Protein AF-A0A6S6TSQ1-F1 (afdb_monomer)

Nearest PDB structures (foldseek):
  1chd-assembly1_A  TM=8.300E-01  e=1.699E-09  Salmonella enterica subsp. enterica serovar Typhimurium str. LT2
  6ymz-assembly3_C  TM=8.284E-01  e=2.282E-09  Pectobacterium atrosepticum SCRI1043
  6ymz-assembly1_A  TM=8.338E-01  e=4.914E-09  Pectobacterium atrosepticum SCRI1043
  3sft-assembly1_A  TM=8.375E-01  e=1.263E-08  Thermotoga maritima
  6ymz-assembly5_E  TM=8.366E-01  e=3.654E-08  Pectobacterium atrosepticum SCRI1043

pLDDT: mean 86.12, std 11.25, range [53.34, 98.5]

Solvent-accessible surface area (backbone atoms only — not comparable to full-atom values): 15584 Å² total; per-residue (Å²): 119,77,53,85,51,71,49,64,45,76,52,80,74,99,55,59,61,89,47,82,80,59,59,64,73,58,47,58,78,73,45,86,39,56,71,42,75,49,81,52,79,39,78,69,51,61,31,29,36,36,35,66,46,56,56,48,36,52,33,45,58,82,65,25,39,40,56,43,79,49,50,90,85,43,75,81,57,47,48,50,20,51,23,32,38,30,41,34,72,32,96,86,54,92,40,73,47,76,43,52,60,30,76,56,55,63,31,41,68,6,49,52,34,23,38,70,59,64,26,49,30,39,28,32,26,46,91,72,28,93,32,34,41,20,18,48,45,37,51,74,68,68,59,53,76,42,74,35,43,65,70,56,48,49,55,49,49,51,51,32,39,52,52,56,72,68,51,87,62,58,60,66,78,70,56,56,103,76,42,65,52,60,52,50,49,37,49,55,44,25,74,77,66,74,48,75,56,82,80,50,62,59,74,62,51,38,48,53,49,51,51,54,29,35,76,71,72,43,90,48,63,63,60,47,52,56,47,49,70,33,85,90,42,68,51,47,59,51,52,47,53,68,70,69,63,75,80,83,61,87,69,82,51,55,68,63,50,51,49,45,40,65,71,46,50,49,55,53,56,68,69,51,73,133

Organism: NCBI:txid298394

Radius of gyration: 21.11 Å; Cα contacts (8 Å, |Δi|>4): 394; chains: 1; bounding box: 51×64×50 Å

Structure (mmCIF, N/CA/C/O backbone):
data_AF-A0A6S6TSQ1-F1
#
_entry.id   AF-A0A6S6TSQ1-F1
#
loop_
_atom_site.group_PDB
_atom_site.id
_atom_site.type_symbol
_atom_site.label_atom_id
_atom_site.label_alt_id
_atom_site.label_comp_id
_atom_site.label_asym_id
_atom_site.label_entity_id
_atom_site.label_seq_id
_atom_site.pdbx_PDB_ins_code
_atom_site.Cartn_x
_atom_site.Cartn_y
_atom_site.Cartn_z
_atom_site.occupancy
_atom_site.B_iso_or_equiv
_atom_site.auth_seq_id
_atom_site.auth_comp_id
_atom_site.auth_asym_id
_atom_site.auth_atom_id
_atom_site.pdbx_PDB_model_num
ATOM 1 N N . MET A 1 1 ? -9.596 -11.937 7.227 1.00 83.94 1 MET A N 1
ATOM 2 C CA . MET A 1 1 ? -8.118 -12.026 7.328 1.00 83.94 1 MET A CA 1
ATOM 3 C C . MET A 1 1 ? -7.751 -12.958 8.478 1.00 83.94 1 MET A C 1
ATOM 5 O O . MET A 1 1 ? -8.474 -12.936 9.466 1.00 83.94 1 MET A O 1
ATOM 9 N N . PRO A 1 2 ? -6.680 -13.766 8.389 1.00 89.12 2 PRO A N 1
ATOM 10 C CA . PRO A 1 2 ? -6.163 -14.524 9.536 1.00 89.12 2 PRO A CA 1
ATOM 11 C C . PRO A 1 2 ? -5.694 -13.585 10.655 1.00 89.12 2 PRO A C 1
ATOM 13 O O . PRO A 1 2 ? -5.217 -12.503 10.343 1.00 89.12 2 PRO A O 1
ATOM 16 N N . ALA A 1 3 ? -5.758 -13.992 11.927 1.00 91.38 3 ALA A N 1
ATOM 17 C CA . ALA A 1 3 ? -5.295 -13.151 13.040 1.00 91.38 3 ALA A CA 1
ATOM 18 C C . ALA A 1 3 ? -3.760 -13.020 13.113 1.00 91.38 3 ALA A C 1
ATOM 20 O O . ALA A 1 3 ? -3.248 -11.982 13.512 1.00 91.38 3 ALA A O 1
ATOM 21 N N . ASN A 1 4 ? -3.018 -14.051 12.693 1.00 90.69 4 ASN A N 1
ATOM 22 C CA . ASN A 1 4 ? -1.553 -14.074 12.730 1.00 90.69 4 ASN A CA 1
ATOM 23 C C . ASN A 1 4 ? -0.952 -13.834 11.335 1.00 90.69 4 ASN A C 1
ATOM 25 O O . ASN A 1 4 ? -0.555 -14.775 10.651 1.00 90.69 4 ASN A O 1
ATOM 29 N N . THR A 1 5 ? -0.947 -12.579 10.892 1.00 90.25 5 THR A N 1
ATOM 30 C CA . THR A 1 5 ? -0.401 -12.159 9.586 1.00 90.25 5 THR A CA 1
ATOM 31 C C . THR A 1 5 ? 1.020 -11.610 9.672 1.00 90.25 5 THR A C 1
ATOM 33 O O . THR A 1 5 ? 1.680 -11.489 8.648 1.00 90.25 5 THR A O 1
ATOM 36 N N . GLY A 1 6 ? 1.476 -11.231 10.868 1.00 90.94 6 GLY A N 1
ATOM 37 C CA . GLY A 1 6 ? 2.703 -10.462 11.076 1.00 90.94 6 GLY A CA 1
ATOM 38 C C . GLY A 1 6 ? 2.564 -8.968 10.755 1.00 90.94 6 GLY A C 1
ATOM 39 O O . GLY A 1 6 ? 3.472 -8.202 11.064 1.00 90.94 6 GLY A O 1
ATOM 40 N N . ALA A 1 7 ? 1.434 -8.531 10.190 1.00 93.62 7 ALA A N 1
ATOM 41 C CA . ALA A 1 7 ? 1.166 -7.132 9.871 1.00 93.62 7 ALA A CA 1
ATOM 42 C C . ALA A 1 7 ? 0.420 -6.420 11.003 1.00 93.62 7 ALA A C 1
ATOM 44 O O . ALA A 1 7 ? -0.270 -7.046 11.806 1.00 93.62 7 ALA A O 1
ATOM 45 N N . SER A 1 8 ? 0.538 -5.095 11.037 1.00 94.88 8 SER A N 1
ATOM 46 C CA . SER A 1 8 ? -0.263 -4.223 11.900 1.00 94.88 8 SER A CA 1
ATOM 47 C C . SER A 1 8 ? -1.251 -3.455 11.033 1.00 94.88 8 SER A C 1
ATOM 49 O O . SER A 1 8 ? -0.861 -2.925 9.993 1.00 94.88 8 SER A O 1
ATOM 51 N N . PHE A 1 9 ? -2.512 -3.387 11.445 1.00 96.19 9 PHE A N 1
ATOM 52 C CA . PHE A 1 9 ? -3.575 -2.747 10.674 1.00 96.19 9 PHE A CA 1
ATOM 53 C C . PHE A 1 9 ? -3.962 -1.433 11.334 1.00 96.19 9 PHE A C 1
ATOM 55 O O . PHE A 1 9 ? -4.271 -1.410 12.519 1.00 96.19 9 PHE A O 1
ATOM 62 N N . VAL A 1 10 ? -3.976 -0.342 10.577 1.00 95.81 10 VAL A N 1
ATOM 63 C CA . VAL A 1 10 ? -4.441 0.961 11.062 1.00 95.81 10 VAL A CA 1
ATOM 64 C C . VAL A 1 10 ? -5.641 1.374 10.226 1.00 95.81 10 VAL A C 1
ATOM 66 O O . VAL A 1 10 ? -5.540 1.499 9.009 1.00 95.81 10 VAL A O 1
ATOM 69 N N . VAL A 1 11 ? -6.786 1.553 10.879 1.00 93.94 11 VAL A N 1
ATOM 70 C CA . VAL A 1 11 ? -8.060 1.897 10.247 1.00 93.94 11 VAL A CA 1
ATOM 71 C C . VAL A 1 11 ? -8.377 3.357 10.550 1.00 93.94 11 VAL A C 1
ATOM 73 O O . VAL A 1 11 ? -8.624 3.741 11.696 1.00 93.94 11 VAL A O 1
ATOM 76 N N . ILE A 1 12 ? -8.375 4.175 9.499 1.00 91.06 12 ILE A N 1
ATOM 77 C CA . ILE A 1 12 ? -8.702 5.600 9.561 1.00 91.06 12 ILE A CA 1
ATOM 78 C C . ILE A 1 12 ? -9.995 5.820 8.788 1.00 91.06 12 ILE A C 1
ATOM 80 O O . ILE A 1 12 ? -10.071 5.542 7.596 1.00 91.06 12 ILE A O 1
ATOM 84 N N . GLN A 1 13 ? -11.011 6.334 9.476 1.00 84.50 13 GLN A N 1
ATOM 85 C CA . GLN A 1 13 ? -12.306 6.662 8.892 1.00 84.50 13 GLN A CA 1
ATOM 86 C C . GLN A 1 13 ? -12.614 8.145 9.105 1.00 84.50 13 GLN A C 1
ATOM 88 O O . GLN A 1 13 ? -12.302 8.715 10.154 1.00 84.50 13 GLN A O 1
ATOM 93 N N . HIS A 1 14 ? -13.284 8.765 8.134 1.00 77.38 14 HIS A N 1
ATOM 94 C CA . HIS A 1 14 ? -13.910 10.067 8.333 1.00 77.38 14 HIS A CA 1
ATOM 95 C C . HIS A 1 14 ? -15.129 9.923 9.244 1.00 77.38 14 HIS A C 1
ATOM 97 O O . HIS A 1 14 ? -16.233 9.630 8.793 1.00 77.38 14 HIS A O 1
ATOM 103 N N . LEU A 1 15 ? -14.922 10.135 10.540 1.00 68.38 15 LEU A N 1
ATOM 104 C CA . LEU A 1 15 ? -16.001 10.258 11.510 1.00 68.38 15 LEU A CA 1
ATOM 105 C C . LEU A 1 15 ? -16.190 11.722 11.889 1.00 68.38 15 LEU A C 1
ATOM 107 O O . LEU A 1 15 ? -15.219 12.459 12.088 1.00 68.38 15 LEU A O 1
ATOM 111 N N . SER A 1 16 ? -17.451 12.139 12.009 1.00 65.88 16 SER A N 1
ATOM 112 C CA . SER A 1 16 ? -17.759 13.418 12.643 1.00 65.88 16 SER A CA 1
ATOM 113 C C . SER A 1 16 ? -17.225 13.397 14.087 1.00 65.88 16 SER A C 1
ATOM 115 O O . SER A 1 16 ? -17.412 12.389 14.773 1.00 65.88 16 SER A O 1
ATOM 117 N N . PRO A 1 17 ? -16.586 14.481 14.571 1.00 64.38 17 PRO A N 1
ATOM 118 C CA . PRO A 1 17 ? -16.079 14.563 15.943 1.00 64.38 17 PRO A CA 1
ATOM 119 C C . PRO A 1 17 ? -17.147 14.327 17.019 1.00 64.38 17 PRO A C 1
ATOM 121 O O . PRO A 1 17 ? -16.814 13.924 18.129 1.00 64.38 17 PRO A O 1
ATOM 124 N N . ASP A 1 18 ? -18.420 14.562 16.686 1.00 64.56 18 ASP A N 1
ATOM 125 C CA . ASP A 1 18 ? -19.552 14.421 17.607 1.00 64.56 18 ASP A CA 1
ATOM 126 C C . ASP A 1 18 ? -20.037 12.966 17.745 1.00 64.56 18 ASP A C 1
ATOM 128 O O . ASP A 1 18 ? -20.873 12.663 18.598 1.00 64.56 18 ASP A O 1
ATOM 132 N N . PHE A 1 19 ? -19.519 12.047 16.923 1.00 66.69 19 PHE A N 1
ATOM 133 C CA . PHE A 1 19 ? -19.867 10.632 16.968 1.00 66.69 19 PHE A CA 1
ATOM 134 C C . PHE A 1 19 ? -18.764 9.826 17.640 1.00 66.69 19 PHE A C 1
ATOM 136 O O . PHE A 1 19 ? -17.610 9.850 17.220 1.00 66.69 19 PHE A O 1
ATOM 143 N N . ARG A 1 20 ? -19.135 9.032 18.649 1.00 66.75 20 ARG A N 1
ATOM 144 C CA . ARG A 1 20 ? -18.265 7.954 19.125 1.00 66.75 20 ARG A CA 1
ATOM 145 C C . ARG A 1 20 ? -18.196 6.875 18.053 1.00 66.75 20 ARG A C 1
ATOM 147 O O . ARG A 1 20 ? -19.230 6.440 17.547 1.00 66.75 20 ARG A O 1
ATOM 154 N N . THR A 1 21 ? -16.983 6.447 17.723 1.00 71.12 21 THR A N 1
ATOM 155 C CA . THR A 1 21 ? -16.795 5.275 16.870 1.00 71.12 21 THR A CA 1
ATOM 156 C C . THR A 1 21 ? -17.343 4.035 17.580 1.00 71.12 21 THR A C 1
ATOM 158 O O . THR A 1 21 ? -17.141 3.878 18.780 1.00 71.12 21 THR A O 1
ATOM 161 N N . MET A 1 22 ? -18.068 3.190 16.846 1.00 82.75 22 MET A N 1
ATOM 162 C CA . MET A 1 22 ? -18.424 1.825 17.268 1.00 82.75 22 MET A CA 1
ATOM 163 C C . MET A 1 22 ? -17.636 0.781 16.465 1.00 82.75 22 MET A C 1
ATOM 165 O O . MET A 1 22 ? -18.014 -0.387 16.399 1.00 82.75 22 MET A O 1
ATOM 169 N N . MET A 1 23 ? -16.590 1.223 15.761 1.00 83.12 23 MET A N 1
ATOM 170 C CA . MET A 1 23 ? -15.838 0.388 14.831 1.00 83.12 23 MET A CA 1
ATOM 171 C C . MET A 1 23 ? -15.115 -0.750 15.552 1.00 83.12 23 MET A C 1
ATOM 173 O O . MET A 1 23 ? -15.052 -1.853 15.026 1.00 83.12 23 MET A O 1
ATOM 177 N N . ASP A 1 24 ? -14.639 -0.505 16.769 1.00 83.88 24 ASP A N 1
ATOM 178 C CA . ASP A 1 24 ? -14.105 -1.525 17.667 1.00 83.88 24 ASP A CA 1
ATOM 179 C C . ASP A 1 24 ? -15.111 -2.667 17.868 1.00 83.88 24 ASP A C 1
ATOM 181 O O . ASP A 1 24 ? -14.843 -3.803 17.485 1.00 83.88 24 ASP A O 1
ATOM 185 N N . GLN A 1 25 ? -16.327 -2.349 18.314 1.00 87.69 25 GLN A N 1
ATOM 186 C CA . GLN A 1 25 ? -17.376 -3.342 18.576 1.00 87.69 25 GLN A CA 1
ATOM 187 C C . GLN A 1 25 ? -17.878 -4.052 17.312 1.00 87.69 25 GLN A C 1
ATOM 189 O O . GLN A 1 25 ? -18.394 -5.171 17.374 1.00 87.69 25 GLN A O 1
ATOM 194 N N . LEU A 1 26 ? -17.810 -3.385 16.158 1.00 89.88 26 LEU A N 1
ATOM 195 C CA . LEU A 1 26 ? -18.178 -3.987 14.879 1.00 89.88 26 LEU A CA 1
ATOM 196 C C . LEU A 1 26 ? -17.105 -4.964 14.405 1.00 89.88 26 LEU A C 1
ATOM 198 O O . LEU A 1 26 ? -17.453 -6.068 13.990 1.00 89.88 26 LEU A O 1
ATOM 202 N N . LEU A 1 27 ? -15.830 -4.584 14.490 1.00 90.81 27 LEU A N 1
ATOM 203 C CA . LEU A 1 27 ? -14.711 -5.410 14.047 1.00 90.81 27 LEU A CA 1
ATOM 204 C C . LEU A 1 27 ? -14.481 -6.617 14.961 1.00 90.81 27 LEU A C 1
ATOM 206 O O . LEU A 1 27 ? -14.205 -7.695 14.438 1.00 90.81 27 LEU A O 1
ATOM 210 N N . GLU A 1 28 ? -14.686 -6.486 16.276 1.00 93.19 28 GLU A N 1
ATOM 211 C CA . GLU A 1 28 ? -14.582 -7.591 17.251 1.00 93.19 28 GLU A CA 1
ATOM 212 C C . GLU A 1 28 ? -15.444 -8.811 16.886 1.00 93.19 28 GLU A C 1
ATOM 214 O O . GLU A 1 28 ? -15.138 -9.936 17.266 1.00 93.19 28 GLU A O 1
ATOM 219 N N . LYS A 1 29 ? -16.514 -8.627 16.102 1.00 94.31 29 LYS A N 1
ATOM 220 C CA . LYS A 1 29 ? -17.376 -9.731 15.645 1.00 94.31 29 LYS A CA 1
ATOM 221 C C . LYS A 1 29 ? -16.746 -10.588 14.545 1.00 94.31 29 LYS A C 1
ATOM 223 O O . LYS A 1 29 ? -17.257 -11.669 14.263 1.00 94.31 29 LYS A O 1
ATOM 228 N N . PHE A 1 30 ? -15.695 -10.094 13.894 1.00 92.50 30 PHE A N 1
ATOM 229 C CA . PHE A 1 30 ? -15.121 -10.680 12.681 1.00 92.50 30 PHE A CA 1
ATOM 230 C C . PHE A 1 30 ? -13.631 -11.021 12.804 1.00 92.50 30 PHE A C 1
ATOM 232 O O . PHE A 1 30 ? -13.048 -11.529 11.844 1.00 92.50 30 PHE A O 1
ATOM 239 N N . THR A 1 31 ? -12.992 -10.736 13.942 1.00 94.25 31 THR A N 1
ATOM 240 C CA . THR A 1 31 ? -11.560 -10.983 14.137 1.00 94.25 31 THR A CA 1
ATOM 241 C C . THR A 1 31 ? -11.203 -11.209 15.601 1.00 94.25 31 THR A C 1
ATOM 243 O O . THR A 1 31 ? -11.757 -10.566 16.485 1.00 94.25 31 THR A O 1
ATOM 246 N N . ASP A 1 32 ? -10.213 -12.072 15.828 1.00 93.94 32 ASP A N 1
ATOM 247 C CA . ASP A 1 32 ? -9.591 -12.289 17.140 1.00 93.94 32 ASP A CA 1
ATOM 248 C C . ASP A 1 32 ? -8.377 -11.367 17.376 1.00 93.94 32 ASP A C 1
ATOM 250 O O . ASP A 1 32 ? -7.722 -11.445 18.418 1.00 93.94 32 ASP A O 1
ATOM 254 N N . MET A 1 33 ? -8.013 -10.522 16.400 1.00 96.12 33 MET A N 1
ATOM 255 C CA . MET A 1 33 ? -6.932 -9.546 16.579 1.00 96.12 33 MET A CA 1
ATOM 256 C C . MET A 1 33 ? -7.312 -8.528 17.661 1.00 96.12 33 MET A C 1
ATOM 258 O O . MET A 1 33 ? -8.421 -7.994 17.607 1.00 96.12 33 MET A O 1
ATOM 262 N N . PRO A 1 34 ? -6.400 -8.171 18.584 1.00 95.81 34 PRO A N 1
ATOM 263 C CA . PRO A 1 34 ? -6.655 -7.092 19.525 1.00 95.81 34 PRO A CA 1
ATOM 264 C C . PRO A 1 34 ? -6.901 -5.773 18.789 1.00 95.81 34 PRO A C 1
ATOM 266 O O . PRO A 1 34 ? -6.102 -5.368 17.938 1.00 95.81 34 PRO A O 1
ATOM 269 N N . ILE A 1 35 ? -7.998 -5.103 19.141 1.00 95.44 35 ILE A N 1
ATOM 270 C CA . ILE A 1 35 ? -8.376 -3.799 18.599 1.00 95.44 35 ILE A CA 1
ATOM 271 C C . ILE A 1 35 ? -8.090 -2.725 19.650 1.00 95.44 35 ILE A C 1
ATOM 273 O O . ILE A 1 35 ? -8.526 -2.825 20.794 1.00 95.44 35 ILE A O 1
ATOM 277 N N . LEU A 1 36 ? -7.333 -1.699 19.266 1.00 93.94 36 LEU A N 1
ATOM 278 C CA . LEU A 1 36 ? -6.892 -0.621 20.145 1.00 93.94 36 LEU A CA 1
ATOM 279 C C . LEU A 1 36 ? -7.323 0.728 19.572 1.00 93.94 36 LEU A C 1
ATOM 281 O O . LEU A 1 36 ? -6.969 1.087 18.449 1.00 93.94 36 LEU A O 1
ATOM 285 N N . ILE A 1 37 ? -8.060 1.498 20.367 1.00 91.19 37 ILE A N 1
ATOM 286 C CA . ILE A 1 37 ? -8.358 2.895 20.057 1.00 91.19 37 ILE A CA 1
ATOM 287 C C . ILE A 1 37 ? -7.133 3.731 20.436 1.00 91.19 37 ILE A C 1
ATOM 289 O O . ILE A 1 37 ? -6.667 3.683 21.574 1.00 91.19 37 ILE A O 1
ATOM 293 N N . VAL A 1 38 ? -6.587 4.478 19.479 1.00 91.06 38 VAL A N 1
ATOM 294 C CA . VAL A 1 38 ? -5.367 5.262 19.693 1.00 91.06 38 VAL A CA 1
ATOM 295 C C . VAL A 1 38 ? -5.733 6.649 20.210 1.00 91.06 38 VAL A C 1
ATOM 297 O O . VAL A 1 38 ? -6.226 7.496 19.464 1.00 91.06 38 VAL A O 1
ATOM 300 N N . GLU A 1 39 ? -5.473 6.887 21.493 1.00 85.56 39 GLU A N 1
ATOM 301 C CA . GLU A 1 39 ? -5.716 8.182 22.145 1.00 85.56 39 GLU A CA 1
ATOM 302 C C . GLU A 1 39 ? -4.437 8.965 22.453 1.00 85.56 39 GLU A C 1
ATOM 304 O O . GLU A 1 39 ? -4.492 10.194 22.565 1.00 85.56 39 GLU A O 1
ATOM 309 N N . GLU A 1 40 ? -3.315 8.256 22.568 1.00 86.44 40 GLU A N 1
ATOM 310 C CA . GLU A 1 40 ? -1.989 8.767 22.903 1.00 86.44 40 GLU A CA 1
ATOM 311 C C . GLU A 1 40 ? -0.894 7.971 22.171 1.00 86.44 40 GLU A C 1
ATOM 313 O O . GLU A 1 40 ? -1.188 7.101 21.348 1.00 86.44 40 GLU A O 1
ATOM 318 N N . ARG A 1 41 ? 0.382 8.285 22.445 1.00 92.94 41 ARG A N 1
ATOM 319 C CA . ARG A 1 41 ? 1.521 7.604 21.817 1.00 92.94 41 ARG A CA 1
ATOM 320 C C . ARG A 1 41 ? 1.513 6.115 22.168 1.00 92.94 41 ARG A C 1
ATOM 322 O O . ARG A 1 41 ? 1.641 5.757 23.334 1.00 92.94 41 ARG A O 1
ATOM 329 N N . LEU A 1 42 ? 1.454 5.261 21.151 1.00 94.94 42 LEU A N 1
ATOM 330 C CA . LEU A 1 42 ? 1.315 3.816 21.312 1.00 94.94 42 LEU A CA 1
ATOM 331 C C . LEU A 1 42 ? 2.295 3.066 20.410 1.00 94.94 42 LEU A C 1
ATOM 333 O O . LEU A 1 42 ? 2.429 3.387 19.234 1.00 94.94 42 LEU A O 1
ATOM 337 N N . GLU A 1 43 ? 2.977 2.061 20.953 1.00 95.50 43 GLU A N 1
ATOM 338 C CA . GLU A 1 43 ? 3.852 1.186 20.167 1.00 95.50 43 GLU A CA 1
ATOM 339 C C . GLU A 1 43 ? 3.031 0.280 19.235 1.00 95.50 43 GLU A C 1
ATOM 341 O O . GLU A 1 43 ? 2.051 -0.351 19.649 1.00 95.50 43 GLU A O 1
ATOM 346 N N . VAL A 1 44 ? 3.454 0.205 17.973 1.00 95.31 44 VAL A N 1
ATOM 347 C CA . VAL A 1 44 ? 2.869 -0.664 16.954 1.00 95.31 44 VAL A CA 1
ATOM 348 C C . VAL A 1 44 ? 3.344 -2.095 17.169 1.00 95.31 44 VAL A C 1
ATOM 350 O O . VAL A 1 44 ? 4.539 -2.372 17.236 1.00 95.31 44 VAL A O 1
ATOM 353 N N . LYS A 1 45 ? 2.391 -3.021 17.238 1.00 95.94 45 LYS A N 1
ATOM 354 C CA . LYS A 1 45 ? 2.610 -4.447 17.438 1.00 95.94 45 LYS A CA 1
ATOM 355 C C . LYS A 1 45 ? 1.975 -5.224 16.291 1.00 95.94 45 LYS A C 1
ATOM 357 O O . LYS A 1 45 ? 0.840 -4.924 15.915 1.00 95.94 45 LYS A O 1
ATOM 362 N N . PRO A 1 46 ? 2.656 -6.264 15.779 1.00 94.75 46 PRO A N 1
ATOM 363 C CA . PRO A 1 46 ? 2.082 -7.125 14.756 1.00 94.75 46 PRO A CA 1
ATOM 364 C C . PRO A 1 46 ? 0.791 -7.771 15.260 1.00 94.75 46 PRO A C 1
ATOM 366 O O . PRO A 1 46 ? 0.618 -7.987 16.462 1.00 94.75 46 PRO A O 1
ATOM 369 N N . ASN A 1 47 ? -0.093 -8.129 14.333 1.00 95.94 47 ASN A N 1
ATOM 370 C CA . ASN A 1 47 ? -1.369 -8.797 14.590 1.00 95.94 47 ASN A CA 1
ATOM 371 C C . ASN A 1 47 ? -2.362 -7.972 15.422 1.00 95.94 47 ASN A C 1
ATOM 373 O O . ASN A 1 47 ? -3.209 -8.544 16.103 1.00 95.94 47 ASN A O 1
ATOM 377 N N . HIS A 1 48 ? -2.246 -6.644 15.382 1.00 96.69 48 HIS A N 1
ATOM 378 C CA . HIS A 1 48 ? -3.159 -5.714 16.048 1.00 96.69 48 HIS A CA 1
ATOM 379 C C . HIS A 1 48 ? -3.880 -4.833 15.030 1.00 96.69 48 HIS A C 1
ATOM 381 O O . HIS A 1 48 ? -3.355 -4.547 13.948 1.00 96.69 48 HIS A O 1
ATOM 387 N N . ILE A 1 49 ? -5.070 -4.379 15.415 1.00 96.69 49 ILE A N 1
ATOM 388 C CA . ILE A 1 49 ? -5.852 -3.375 14.699 1.00 96.69 49 ILE A CA 1
ATOM 389 C C . ILE A 1 49 ? -5.872 -2.099 15.537 1.00 96.69 49 ILE A C 1
ATOM 391 O O . ILE A 1 49 ? -6.197 -2.122 16.720 1.00 96.69 49 ILE A O 1
ATOM 395 N N . TYR A 1 50 ? -5.562 -0.974 14.913 1.00 95.69 50 TYR A N 1
ATOM 396 C CA . TYR A 1 50 ? -5.545 0.341 15.532 1.00 95.69 50 TYR A CA 1
ATOM 397 C C . TYR A 1 50 ? -6.609 1.221 14.896 1.00 95.69 50 TYR A C 1
ATOM 399 O O . TYR A 1 50 ? -6.673 1.332 13.672 1.00 95.69 50 TYR A O 1
ATOM 407 N N . ILE A 1 51 ? -7.432 1.860 15.719 1.00 92.19 51 ILE A N 1
ATOM 408 C CA . ILE A 1 51 ? -8.517 2.735 15.270 1.00 92.19 51 ILE A CA 1
ATOM 409 C C . ILE A 1 51 ? -8.220 4.155 15.737 1.00 92.19 51 ILE A C 1
ATOM 411 O O . ILE A 1 51 ? -7.917 4.387 16.908 1.00 92.19 51 ILE A O 1
ATOM 415 N N . LEU A 1 52 ? -8.324 5.116 14.821 1.00 86.44 52 LEU A N 1
ATOM 416 C CA . LEU A 1 52 ? -8.193 6.530 15.157 1.00 86.44 52 LEU A CA 1
ATOM 417 C C . LEU A 1 52 ? -9.424 7.033 15.924 1.00 86.44 52 LEU A C 1
ATOM 419 O O . LEU A 1 52 ? -10.556 6.908 15.449 1.00 86.44 52 LEU A O 1
ATOM 423 N N . SER A 1 53 ? -9.197 7.673 17.071 1.00 78.56 53 SER A N 1
ATOM 424 C CA . SER A 1 53 ? -10.247 8.398 17.786 1.00 78.56 53 SER A CA 1
ATOM 425 C C . SER A 1 53 ? -10.785 9.587 16.970 1.00 78.56 53 SER A C 1
ATOM 427 O O . SER A 1 53 ? -9.999 10.337 16.380 1.00 78.56 53 SER A O 1
ATOM 429 N N . PRO A 1 54 ? -12.111 9.825 16.970 1.00 77.69 54 PRO A N 1
ATOM 430 C CA . PRO A 1 54 ? -12.721 10.985 16.323 1.00 77.69 54 PRO A CA 1
ATOM 431 C C . PRO A 1 54 ? -12.084 12.315 16.754 1.00 77.69 54 PRO A C 1
ATOM 433 O O . PRO A 1 54 ? -11.681 12.490 17.902 1.00 77.69 54 PRO A O 1
ATOM 436 N N . GLY A 1 55 ? -12.002 13.275 15.827 1.00 76.19 55 GLY A N 1
ATOM 437 C CA . GLY A 1 55 ? -11.486 14.623 16.106 1.00 76.19 55 GLY A CA 1
ATOM 438 C C . GLY A 1 55 ? -9.959 14.754 16.212 1.00 76.19 55 GLY A C 1
ATOM 439 O O . GLY A 1 55 ? -9.469 15.874 16.346 1.00 76.19 55 GLY A O 1
ATOM 440 N N . LYS A 1 56 ? -9.202 13.658 16.089 1.00 81.50 56 LYS A N 1
ATOM 441 C CA . LYS A 1 56 ? -7.729 13.659 16.085 1.00 81.50 56 LYS A CA 1
ATOM 442 C C . LYS A 1 56 ? -7.164 13.362 14.692 1.00 81.50 56 LYS A C 1
ATOM 444 O O . LYS A 1 56 ? -7.884 12.911 13.799 1.00 81.50 56 LYS A O 1
ATOM 449 N N . SER A 1 57 ? -5.885 13.656 14.482 1.00 85.06 57 SER A N 1
ATOM 450 C CA . SER A 1 57 ? -5.076 13.110 13.386 1.00 85.06 57 SER A CA 1
ATOM 451 C C . SER A 1 57 ? -4.104 12.067 13.934 1.00 85.06 57 SER A C 1
ATOM 453 O O . SER A 1 57 ? -3.771 12.088 15.122 1.00 85.06 57 SER A O 1
ATOM 455 N N . LEU A 1 58 ? -3.679 11.136 13.079 1.00 91.00 58 LEU A N 1
ATOM 456 C CA . LEU A 1 58 ? -2.785 10.042 13.441 1.00 91.00 58 LEU A CA 1
ATOM 457 C C . LEU A 1 58 ? -1.589 10.014 12.504 1.00 91.00 58 LEU A C 1
ATOM 459 O O . LEU A 1 58 ? -1.756 10.137 11.295 1.00 91.00 58 LEU A O 1
ATOM 463 N N . LEU A 1 59 ? -0.399 9.830 13.066 1.00 92.94 59 LEU A N 1
ATOM 464 C CA . LEU A 1 59 ? 0.852 9.712 12.326 1.00 92.94 59 LEU A CA 1
ATOM 465 C C . LEU A 1 59 ? 1.631 8.494 12.822 1.00 92.94 59 LEU A C 1
ATOM 467 O O . LEU A 1 59 ? 1.542 8.135 13.998 1.00 92.94 59 LEU A O 1
ATOM 471 N N . LEU A 1 60 ? 2.416 7.895 11.933 1.00 93.69 60 LEU A N 1
ATOM 472 C CA . LEU A 1 60 ? 3.433 6.909 12.269 1.00 93.69 60 LEU A CA 1
ATOM 473 C C . LEU A 1 60 ? 4.790 7.609 12.428 1.00 93.69 60 LEU A C 1
ATOM 475 O O . LEU A 1 60 ? 5.275 8.266 11.508 1.00 93.69 60 LEU A O 1
ATOM 479 N N . ASP A 1 61 ? 5.401 7.458 13.596 1.00 91.25 61 ASP A N 1
ATOM 480 C CA . ASP A 1 61 ? 6.713 8.003 13.947 1.00 91.25 61 ASP A CA 1
ATOM 481 C C . ASP A 1 61 ? 7.597 6.865 14.474 1.00 91.25 61 ASP A C 1
ATOM 483 O O . ASP A 1 61 ? 7.480 6.425 15.625 1.00 91.25 61 ASP A O 1
ATOM 487 N N . GLY A 1 62 ? 8.435 6.319 13.594 1.00 87.50 62 GLY A N 1
ATOM 488 C CA . GLY A 1 62 ? 9.153 5.075 13.830 1.00 87.50 62 GLY A CA 1
ATOM 489 C C . GLY A 1 62 ? 8.186 3.907 14.034 1.00 87.50 62 GLY A C 1
ATOM 490 O O . GLY A 1 62 ? 7.309 3.645 13.215 1.00 87.50 62 GLY A O 1
ATOM 491 N N . GLY A 1 63 ? 8.344 3.201 15.153 1.00 90.38 63 GLY A N 1
ATOM 492 C CA . GLY A 1 63 ? 7.454 2.115 15.573 1.00 90.38 63 GLY A CA 1
ATOM 493 C C . GLY A 1 63 ? 6.245 2.567 16.397 1.00 90.38 63 GLY A C 1
ATOM 494 O O . GLY A 1 63 ? 5.652 1.735 17.076 1.00 90.38 63 GLY A O 1
ATOM 495 N N . PHE A 1 64 ? 5.903 3.861 16.412 1.00 94.75 64 PHE A N 1
ATOM 496 C CA . PHE A 1 64 ? 4.851 4.403 17.277 1.00 94.75 64 PHE A CA 1
ATOM 497 C C . PHE A 1 64 ? 3.762 5.130 16.492 1.00 94.75 64 PHE A C 1
ATOM 499 O O . PHE A 1 64 ? 4.043 5.939 15.612 1.00 94.75 64 PHE A O 1
ATOM 506 N N . LEU A 1 65 ? 2.512 4.904 16.885 1.00 95.31 65 LEU A N 1
ATOM 507 C CA . LEU A 1 65 ? 1.376 5.727 16.494 1.00 95.31 65 LEU A CA 1
ATOM 508 C C . LEU A 1 65 ? 1.296 6.935 17.419 1.00 95.31 65 LEU A C 1
ATOM 510 O O . LEU A 1 65 ? 1.320 6.789 18.640 1.00 95.31 65 LEU A O 1
ATOM 514 N N . VAL A 1 66 ? 1.210 8.128 16.838 1.00 93.12 66 VAL A N 1
ATOM 515 C CA . VAL A 1 66 ? 1.150 9.398 17.563 1.00 93.12 66 VAL A CA 1
ATOM 516 C C . VAL A 1 66 ? -0.084 10.164 17.117 1.00 93.12 66 VAL A C 1
ATOM 518 O O . VAL A 1 66 ? -0.262 10.445 15.931 1.00 93.12 66 VAL A O 1
ATOM 521 N N . THR A 1 67 ? -0.929 10.530 18.076 1.00 90.06 67 THR A N 1
ATOM 522 C CA . THR A 1 67 ? -2.098 11.371 17.823 1.00 90.06 67 THR A CA 1
ATOM 523 C C . THR A 1 67 ? -1.766 12.847 17.974 1.00 90.06 67 THR A C 1
ATOM 525 O O . THR A 1 67 ? -1.037 13.226 18.893 1.00 90.06 67 THR A O 1
ATOM 528 N N . LYS A 1 68 ? -2.375 13.694 17.145 1.00 83.38 68 LYS A N 1
ATOM 529 C CA . LYS A 1 68 ? -2.412 15.146 17.351 1.00 83.38 68 LYS A CA 1
ATOM 530 C C . LYS A 1 68 ? -3.860 15.618 17.383 1.00 83.38 68 LYS A C 1
ATOM 532 O O . LYS A 1 68 ? -4.699 15.120 16.631 1.00 83.38 68 LYS A O 1
ATOM 537 N N . ASP A 1 69 ? -4.154 16.574 18.253 1.00 76.94 69 ASP A N 1
ATOM 538 C CA . ASP A 1 69 ? -5.464 17.217 18.260 1.00 76.94 69 ASP A CA 1
ATOM 539 C C . ASP A 1 69 ? -5.597 18.096 17.017 1.00 76.94 69 ASP A C 1
ATOM 541 O O . ASP A 1 69 ? -4.701 18.885 16.708 1.00 76.94 69 ASP A O 1
ATOM 545 N N . LYS A 1 70 ? -6.716 17.965 16.297 1.00 70.38 70 LYS A N 1
ATOM 546 C CA . LYS A 1 70 ? -6.990 18.829 15.147 1.00 70.38 70 LYS A CA 1
ATOM 547 C C . LYS A 1 70 ? -7.276 20.241 15.640 1.00 70.38 70 LYS A C 1
ATOM 549 O O . LYS A 1 70 ? -8.173 20.457 16.460 1.00 70.38 70 LYS A O 1
ATOM 554 N N . THR A 1 71 ? -6.563 21.223 15.101 1.00 64.75 71 THR A N 1
ATOM 555 C CA . THR A 1 71 ? -6.921 22.627 15.314 1.00 64.75 71 THR A CA 1
ATOM 556 C C . THR A 1 71 ? -8.284 22.935 14.679 1.00 64.75 71 THR A C 1
ATOM 558 O O . THR A 1 71 ? -8.784 22.203 13.822 1.00 64.75 71 THR A O 1
ATOM 561 N N . ALA A 1 72 ? -8.918 24.049 15.066 1.00 57.09 72 ALA A N 1
ATOM 562 C CA . ALA A 1 72 ? -10.206 24.458 14.492 1.00 57.09 72 ALA A CA 1
ATOM 563 C C . ALA A 1 72 ? -10.163 24.640 12.956 1.00 57.09 72 ALA A C 1
ATOM 565 O O . ALA A 1 72 ? -11.186 24.464 12.298 1.00 57.09 72 ALA A O 1
ATOM 566 N N . ILE A 1 73 ? -8.982 24.939 12.401 1.00 55.75 73 ILE A N 1
ATOM 567 C CA . ILE A 1 73 ? -8.721 25.101 10.962 1.00 55.75 73 ILE A CA 1
ATOM 568 C C . ILE A 1 73 ? -8.587 23.731 10.266 1.00 55.75 73 ILE A C 1
ATOM 570 O O . ILE A 1 73 ? -9.007 23.569 9.125 1.00 55.75 73 ILE A O 1
ATOM 574 N N . GLU A 1 74 ? -8.089 22.714 10.973 1.00 59.03 74 GLU A N 1
ATOM 575 C CA . GLU A 1 74 ? -7.854 21.348 10.474 1.00 59.03 74 GLU A CA 1
ATOM 576 C C . GLU A 1 74 ? -9.063 20.412 10.646 1.00 59.03 74 GLU A C 1
ATOM 578 O O . GLU A 1 74 ? -8.966 19.210 10.381 1.00 59.03 74 GLU A O 1
ATOM 583 N N . ARG A 1 75 ? -10.231 20.922 11.067 1.00 54.47 75 ARG A N 1
ATOM 584 C CA . ARG A 1 75 ? -11.456 20.105 11.205 1.00 54.47 75 ARG A CA 1
ATOM 585 C C . ARG A 1 75 ? -11.865 19.411 9.898 1.00 54.47 75 ARG A C 1
ATOM 587 O O . ARG A 1 75 ? -12.458 18.339 9.961 1.00 54.47 75 ARG A O 1
ATOM 594 N N . PHE A 1 76 ? -11.482 19.971 8.747 1.00 57.19 76 PHE A N 1
ATOM 595 C CA . PHE A 1 76 ? -11.649 19.393 7.404 1.00 57.19 76 PHE A CA 1
ATOM 596 C C . PHE A 1 76 ? -10.355 18.790 6.828 1.00 57.19 76 PHE A C 1
ATOM 598 O O . PHE A 1 76 ? -10.231 18.645 5.615 1.00 57.19 76 PHE A O 1
ATOM 605 N N . GLY A 1 77 ? -9.368 18.492 7.678 1.00 70.00 77 GLY A N 1
ATOM 606 C CA . GLY A 1 77 ? -8.084 17.932 7.261 1.00 70.00 77 GLY A CA 1
ATOM 607 C C . GLY A 1 77 ? -8.216 16.583 6.553 1.00 70.00 77 GLY A C 1
ATOM 608 O O . GLY A 1 77 ? -9.278 15.958 6.563 1.00 70.00 77 GLY A O 1
ATOM 609 N N . GLN A 1 78 ? -7.104 16.132 5.979 1.00 85.06 78 GLN A N 1
ATOM 610 C CA . GLN A 1 78 ? -6.984 14.904 5.195 1.00 85.06 78 GLN A CA 1
ATOM 611 C C . GLN A 1 78 ? -6.186 13.848 5.989 1.00 85.06 78 GLN A C 1
ATOM 613 O O . GLN A 1 78 ? -5.018 13.599 5.686 1.00 85.06 78 GLN A O 1
ATOM 618 N N . PRO A 1 79 ? -6.761 13.278 7.072 1.00 88.31 79 PRO A N 1
ATOM 619 C CA . PRO A 1 79 ? -6.047 12.377 7.974 1.00 88.31 79 PRO A CA 1
ATOM 620 C C . PRO A 1 79 ? -5.482 11.134 7.281 1.00 88.31 79 PRO A C 1
ATOM 622 O O . PRO A 1 79 ? -4.475 10.606 7.747 1.00 88.31 79 PRO A O 1
ATOM 625 N N . ILE A 1 80 ? -6.101 10.654 6.197 1.00 93.44 80 ILE A N 1
ATOM 626 C CA . ILE A 1 80 ? -5.589 9.491 5.463 1.00 93.44 80 ILE A CA 1
ATOM 627 C C . ILE A 1 80 ? -4.331 9.891 4.684 1.00 93.44 80 ILE A C 1
ATOM 629 O O . ILE A 1 80 ? -3.332 9.174 4.738 1.00 93.44 80 ILE A O 1
ATOM 633 N N . ASN A 1 81 ? -4.333 11.056 4.021 1.00 93.25 81 ASN A N 1
ATOM 634 C CA . ASN A 1 81 ? -3.135 11.603 3.377 1.00 93.25 81 ASN A CA 1
ATOM 635 C C . ASN A 1 81 ? -1.993 11.800 4.376 1.00 93.25 81 ASN A C 1
ATOM 637 O O . ASN A 1 81 ? -0.878 11.356 4.104 1.00 93.25 81 ASN A O 1
ATOM 641 N N . ASP A 1 82 ? -2.271 12.424 5.522 1.00 91.50 82 ASP A N 1
ATOM 642 C CA . ASP A 1 82 ? -1.269 12.687 6.558 1.00 91.50 82 ASP A CA 1
ATOM 643 C C . ASP A 1 82 ? -0.655 11.382 7.084 1.00 91.50 82 ASP A C 1
ATOM 645 O O . ASP A 1 82 ? 0.570 11.249 7.184 1.00 91.50 82 ASP A O 1
ATOM 649 N N . PHE A 1 83 ? -1.498 10.384 7.367 1.00 94.44 83 PHE A N 1
ATOM 650 C CA . PHE A 1 83 ? -1.037 9.094 7.859 1.00 94.44 83 PHE A CA 1
ATOM 651 C C . PHE A 1 83 ? -0.203 8.350 6.814 1.00 94.44 83 PHE A C 1
ATOM 653 O O . PHE A 1 83 ? 0.915 7.931 7.112 1.00 94.44 83 PHE A O 1
ATOM 660 N N . PHE A 1 84 ? -0.680 8.240 5.574 1.00 95.81 84 PHE A N 1
ATOM 661 C CA . PHE A 1 84 ? 0.078 7.607 4.493 1.00 95.81 84 PHE A CA 1
ATOM 662 C C . PHE A 1 84 ? 1.392 8.328 4.188 1.00 95.81 84 PHE A C 1
ATOM 664 O O . PHE A 1 84 ? 2.400 7.671 3.929 1.00 95.81 84 PHE A O 1
ATOM 671 N N . HIS A 1 85 ? 1.423 9.658 4.272 1.00 93.38 85 HIS A N 1
ATOM 672 C CA . HIS A 1 85 ? 2.670 10.403 4.150 1.00 93.38 85 HIS A CA 1
ATOM 673 C C . HIS A 1 85 ? 3.643 10.044 5.280 1.00 93.38 85 HIS A C 1
ATOM 675 O O . HIS A 1 85 ? 4.798 9.728 5.008 1.00 93.38 85 HIS A O 1
ATOM 681 N N . SER A 1 86 ? 3.166 9.987 6.529 1.00 93.44 86 SER A N 1
ATOM 682 C CA . SER A 1 86 ? 4.001 9.571 7.662 1.00 93.44 86 SER A CA 1
ATOM 683 C C . SER A 1 86 ? 4.506 8.129 7.529 1.00 93.44 86 SER A C 1
ATOM 685 O O . SER A 1 86 ? 5.670 7.861 7.812 1.00 93.44 86 SER A O 1
ATOM 687 N N . MET A 1 87 ? 3.691 7.203 7.011 1.00 93.31 87 MET A N 1
ATOM 688 C CA . MET A 1 87 ? 4.138 5.841 6.694 1.00 93.31 87 MET A CA 1
ATOM 689 C C . MET A 1 87 ? 5.265 5.849 5.659 1.00 93.31 87 MET A C 1
ATOM 691 O O . MET A 1 87 ? 6.266 5.155 5.822 1.00 93.31 87 MET A O 1
ATOM 695 N N . ALA A 1 88 ? 5.126 6.668 4.616 1.00 90.81 88 ALA A N 1
ATOM 696 C CA . ALA A 1 88 ? 6.086 6.743 3.526 1.00 90.81 88 ALA A CA 1
ATOM 697 C C . ALA A 1 88 ? 7.455 7.305 3.936 1.00 90.81 88 ALA A C 1
ATOM 699 O O . ALA A 1 88 ? 8.456 6.954 3.315 1.00 90.81 88 ALA A O 1
ATOM 700 N N . THR A 1 89 ? 7.509 8.153 4.964 1.00 88.38 89 THR A N 1
ATOM 701 C CA . THR A 1 89 ? 8.752 8.762 5.465 1.00 88.38 89 THR A CA 1
ATOM 702 C C . THR A 1 89 ? 9.500 7.904 6.490 1.00 88.38 89 THR A C 1
ATOM 704 O O . THR A 1 89 ? 10.538 8.329 6.988 1.00 88.38 89 THR A O 1
ATOM 707 N N . ASN A 1 90 ? 8.991 6.719 6.840 1.00 83.62 90 ASN A N 1
ATOM 708 C 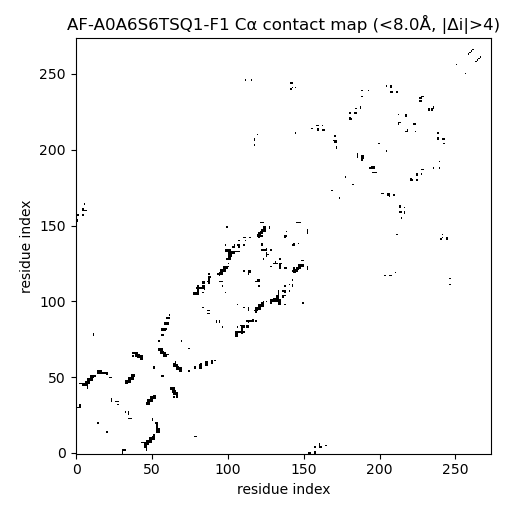CA . ASN A 1 90 ? 9.651 5.808 7.774 1.00 83.62 90 ASN A CA 1
ATOM 709 C C . ASN A 1 90 ? 10.461 4.737 7.021 1.00 83.62 90 ASN A C 1
ATOM 711 O O . ASN A 1 90 ? 9.904 3.756 6.529 1.00 83.62 90 ASN A O 1
ATOM 715 N N . ASP A 1 91 ? 11.789 4.889 7.001 1.00 67.25 91 ASP A N 1
ATOM 716 C CA . ASP A 1 91 ? 12.742 4.087 6.203 1.00 67.25 91 ASP A CA 1
ATOM 717 C C . ASP A 1 91 ? 12.772 2.572 6.515 1.00 67.25 91 ASP A C 1
ATOM 719 O O . ASP A 1 91 ? 13.394 1.793 5.791 1.00 67.25 91 ASP A O 1
ATOM 723 N N . HIS A 1 92 ? 12.089 2.124 7.572 1.00 69.00 92 HIS A N 1
ATOM 724 C CA . HIS A 1 92 ? 12.050 0.721 8.009 1.00 69.00 92 HIS A CA 1
ATOM 725 C C . HIS A 1 92 ? 10.651 0.098 7.984 1.00 69.00 92 HIS A C 1
ATOM 727 O O . HIS A 1 92 ? 10.459 -1.018 8.467 1.00 69.00 92 HIS A O 1
ATOM 733 N N . VAL A 1 93 ? 9.664 0.798 7.421 1.00 77.75 93 VAL A N 1
ATOM 734 C CA . VAL A 1 93 ? 8.276 0.335 7.400 1.00 77.75 93 VAL A CA 1
ATOM 735 C C . VAL A 1 93 ? 7.909 -0.137 5.998 1.00 77.75 93 VAL A C 1
ATOM 737 O O . VAL A 1 93 ? 7.801 0.649 5.055 1.00 77.75 93 VAL A O 1
ATOM 740 N N . ARG A 1 94 ? 7.654 -1.445 5.861 1.00 86.75 94 ARG A N 1
ATOM 741 C CA . ARG A 1 94 ? 7.012 -2.007 4.665 1.00 86.75 94 ARG A CA 1
ATOM 742 C C . ARG A 1 94 ? 5.549 -1.569 4.650 1.00 86.75 94 ARG A C 1
ATOM 744 O O . ARG A 1 94 ? 4.704 -2.147 5.326 1.00 86.75 94 ARG A O 1
ATOM 751 N N . SER A 1 95 ? 5.287 -0.501 3.911 1.00 91.38 95 SER A N 1
ATOM 752 C CA . SER A 1 95 ? 3.990 0.167 3.881 1.00 91.38 95 SER A CA 1
ATOM 753 C C . SER A 1 95 ? 3.047 -0.473 2.865 1.00 91.38 95 SER A C 1
ATOM 755 O O . SER A 1 95 ? 3.433 -0.711 1.722 1.00 91.38 95 SER A O 1
ATOM 757 N N . ILE A 1 96 ? 1.803 -0.712 3.274 1.00 95.56 96 ILE A N 1
ATOM 758 C CA . ILE A 1 96 ? 0.703 -1.099 2.388 1.00 95.56 96 ILE A CA 1
ATOM 759 C C . ILE A 1 96 ? -0.433 -0.111 2.634 1.00 95.56 96 ILE A C 1
ATOM 761 O O . ILE A 1 96 ? -0.911 0.009 3.761 1.00 95.56 96 ILE A O 1
ATOM 765 N N . ALA A 1 97 ? -0.839 0.610 1.595 1.00 97.38 97 ALA A N 1
ATOM 766 C CA . ALA A 1 97 ? -1.992 1.493 1.625 1.00 97.38 97 ALA A CA 1
ATOM 767 C C . ALA A 1 97 ? -3.186 0.787 0.984 1.00 97.38 97 ALA A C 1
ATOM 769 O O . ALA A 1 97 ? -3.064 0.233 -0.106 1.00 97.38 97 ALA A O 1
ATOM 770 N N . VAL A 1 98 ? -4.337 0.828 1.651 1.00 98.06 98 VAL A N 1
ATOM 771 C CA . VAL A 1 98 ? -5.593 0.288 1.123 1.00 98.06 98 VAL A CA 1
ATOM 772 C C . VAL A 1 98 ? -6.627 1.406 1.106 1.00 98.06 98 VAL A C 1
ATOM 774 O O . VAL A 1 98 ? -6.947 1.959 2.158 1.00 98.06 98 VAL A O 1
ATOM 777 N N . ILE A 1 99 ? -7.132 1.749 -0.077 1.00 98.00 99 ILE A N 1
ATOM 778 C CA . ILE A 1 99 ? -8.256 2.675 -0.247 1.00 98.00 99 ILE A CA 1
ATOM 779 C C . ILE A 1 99 ? -9.521 1.856 -0.479 1.00 98.00 99 ILE A C 1
ATOM 781 O O . ILE A 1 99 ? -9.591 1.063 -1.413 1.00 98.00 99 ILE A O 1
ATOM 785 N N . LEU A 1 100 ? -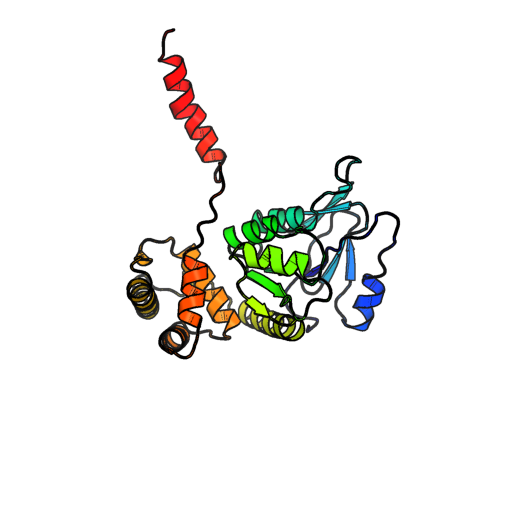10.518 2.064 0.375 1.00 97.38 100 LEU A N 1
ATOM 786 C CA . LEU A 1 100 ? -11.836 1.441 0.273 1.00 97.38 100 LEU A CA 1
ATOM 787 C C . LEU A 1 100 ? -12.896 2.491 -0.083 1.00 97.38 100 LEU A C 1
ATOM 789 O O . LEU A 1 100 ? -12.601 3.684 -0.188 1.00 97.38 100 LEU A O 1
ATOM 793 N N . SER A 1 101 ? -14.135 2.030 -0.234 1.00 96.12 101 SER A N 1
ATOM 794 C CA . SER A 1 101 ? -15.335 2.833 -0.450 1.00 96.12 101 SER A CA 1
ATOM 795 C C . SER A 1 101 ? -15.391 4.065 0.461 1.00 96.12 101 SER A C 1
ATOM 797 O O . SER A 1 101 ? -15.322 3.964 1.689 1.00 96.12 101 SER A O 1
ATOM 799 N N . GLY A 1 102 ? -15.595 5.234 -0.141 1.00 93.31 102 GLY A N 1
ATOM 800 C CA . GLY A 1 102 ? -15.658 6.516 0.548 1.00 9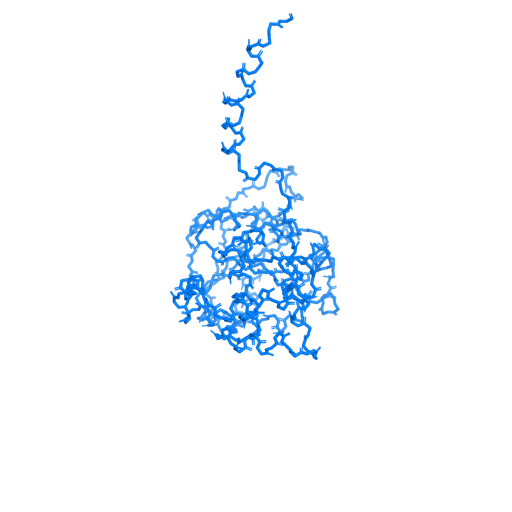3.31 102 GLY A CA 1
ATOM 801 C C . GLY A 1 102 ? -15.886 7.681 -0.412 1.00 93.31 102 GLY A C 1
ATOM 802 O O . GLY A 1 102 ? -15.752 7.554 -1.627 1.00 93.31 102 GLY A O 1
ATOM 803 N N . THR A 1 103 ? -16.247 8.841 0.135 1.00 90.88 103 THR A N 1
ATOM 804 C CA . THR A 1 103 ? -16.458 10.066 -0.654 1.00 90.88 103 THR A CA 1
ATOM 805 C C . THR A 1 103 ? -15.241 10.986 -0.572 1.00 90.88 103 THR A C 1
ATOM 807 O O . THR A 1 103 ? -14.508 10.974 0.414 1.00 90.88 103 THR A O 1
ATOM 810 N N . GLY A 1 104 ? -15.035 11.820 -1.593 1.00 90.06 104 GLY A N 1
ATOM 811 C CA . GLY A 1 104 ? -13.934 12.785 -1.628 1.00 90.06 104 GLY A CA 1
ATOM 812 C C . GLY A 1 104 ? -12.615 12.196 -2.131 1.00 90.06 104 GLY A C 1
ATOM 813 O O . GLY A 1 104 ? -12.604 11.223 -2.878 1.00 90.06 104 GLY A O 1
ATOM 814 N N . SER A 1 105 ? -11.507 12.840 -1.763 1.00 92.38 105 SER A N 1
ATOM 815 C CA . SER A 1 105 ? -10.167 12.564 -2.302 1.00 92.38 105 SER A CA 1
ATOM 816 C C . SER A 1 105 ? -9.092 12.382 -1.225 1.00 92.38 105 SER A C 1
ATOM 818 O O . SER A 1 105 ? -7.897 12.374 -1.542 1.00 92.38 105 SER A O 1
ATOM 820 N N . ASP A 1 106 ? -9.478 12.236 0.048 1.00 92.62 106 ASP A N 1
ATOM 821 C CA . ASP A 1 106 ? -8.510 11.903 1.095 1.00 92.62 106 ASP A CA 1
ATOM 822 C C . ASP A 1 106 ? -7.852 10.543 0.793 1.00 92.62 106 ASP A C 1
ATOM 824 O O . ASP A 1 106 ? -8.462 9.651 0.211 1.00 92.62 106 ASP A O 1
ATOM 828 N N . GLY A 1 107 ? -6.569 10.416 1.105 1.00 93.81 107 GLY A N 1
ATOM 829 C CA . GLY A 1 107 ? -5.721 9.290 0.718 1.00 93.81 107 GLY A CA 1
ATOM 830 C C . GLY A 1 107 ? -5.045 9.421 -0.655 1.00 93.81 107 GLY A C 1
ATOM 831 O O . GLY A 1 107 ? -3.977 8.848 -0.838 1.00 93.81 107 GLY A O 1
ATOM 832 N N . THR A 1 108 ? -5.559 10.233 -1.588 1.00 94.25 108 THR A N 1
ATOM 833 C CA . THR A 1 108 ? -5.018 10.369 -2.964 1.00 94.25 108 THR A CA 1
ATOM 834 C C . THR A 1 108 ? -3.560 10.845 -3.021 1.00 94.25 108 THR A C 1
ATOM 836 O O . THR A 1 108 ? -2.758 10.348 -3.811 1.00 94.25 108 THR A O 1
ATOM 839 N N . LEU A 1 109 ? -3.182 11.831 -2.202 1.00 93.25 109 LEU A N 1
ATOM 840 C CA . LEU A 1 109 ? -1.796 12.319 -2.147 1.00 93.25 109 LEU A CA 1
ATOM 841 C C . LEU A 1 109 ? -0.921 11.401 -1.283 1.00 93.25 109 LEU A C 1
ATOM 843 O O . LEU A 1 109 ? 0.265 11.204 -1.562 1.00 93.25 109 LEU A O 1
ATOM 847 N N . GLY A 1 110 ? -1.523 10.795 -0.263 1.00 94.56 110 GLY A N 1
ATOM 848 C CA . GLY A 1 110 ? -0.894 9.836 0.627 1.00 94.56 110 GLY A CA 1
ATOM 849 C C . GLY A 1 110 ? -0.430 8.580 -0.103 1.00 94.56 110 GLY A C 1
ATOM 850 O O . GLY A 1 110 ? 0.732 8.201 0.026 1.00 94.56 110 GLY A O 1
ATOM 851 N N . ILE A 1 111 ? -1.283 7.979 -0.940 1.00 96.25 111 ILE A N 1
ATOM 852 C CA . ILE A 1 111 ? -0.918 6.784 -1.713 1.00 96.25 111 ILE A CA 1
ATOM 853 C C . ILE A 1 111 ? 0.224 7.066 -2.685 1.00 96.25 111 ILE A C 1
ATOM 855 O O . ILE A 1 111 ? 1.077 6.209 -2.859 1.00 96.25 111 ILE A O 1
ATOM 859 N N . LYS A 1 112 ? 0.325 8.278 -3.251 1.00 93.50 112 LYS A N 1
ATOM 860 C CA . LYS A 1 112 ? 1.492 8.664 -4.060 1.00 93.50 112 LYS A CA 1
ATOM 861 C C . LYS A 1 112 ? 2.771 8.684 -3.231 1.00 93.50 112 LYS A C 1
ATOM 863 O O . LYS A 1 112 ? 3.820 8.315 -3.747 1.00 93.50 112 LYS A O 1
ATOM 868 N N . SER A 1 113 ? 2.692 9.091 -1.963 1.00 92.19 113 SER A N 1
ATOM 869 C CA . SER A 1 113 ? 3.832 9.052 -1.039 1.00 92.19 113 SER A CA 1
ATOM 870 C C . SER A 1 113 ? 4.226 7.608 -0.727 1.00 92.19 113 SER A C 1
ATOM 872 O O . SER A 1 113 ? 5.389 7.255 -0.906 1.00 92.19 113 SER A O 1
ATOM 874 N N . VAL A 1 114 ? 3.260 6.762 -0.346 1.00 92.62 114 VAL A N 1
ATOM 875 C CA . VAL A 1 114 ? 3.478 5.326 -0.080 1.00 92.62 114 VAL A CA 1
ATOM 876 C C . VAL A 1 114 ? 4.048 4.638 -1.313 1.00 92.62 114 VAL A C 1
ATOM 878 O O . VAL A 1 114 ? 5.022 3.899 -1.227 1.00 92.62 114 VAL A O 1
ATOM 881 N N . TYR A 1 115 ? 3.504 4.942 -2.484 1.00 89.94 115 TYR A N 1
ATOM 882 C CA . TYR A 1 115 ? 4.013 4.444 -3.742 1.00 89.94 115 TYR A CA 1
ATOM 883 C C . TYR A 1 115 ? 5.426 4.966 -4.012 1.00 89.94 115 TYR A C 1
ATOM 885 O O . TYR A 1 115 ? 6.302 4.178 -4.315 1.00 89.94 115 TYR A O 1
ATOM 893 N N . ALA A 1 116 ? 5.731 6.255 -3.867 1.00 85.88 116 ALA A N 1
ATOM 894 C CA . ALA A 1 116 ? 7.084 6.781 -4.101 1.00 85.88 116 ALA A CA 1
ATOM 895 C C . ALA A 1 116 ? 8.135 6.189 -3.153 1.00 85.88 116 ALA A C 1
ATOM 897 O O . ALA A 1 116 ? 9.292 5.999 -3.543 1.00 85.88 116 ALA A O 1
ATOM 898 N N . SER A 1 117 ? 7.728 5.890 -1.918 1.00 82.88 117 SER A N 1
ATOM 899 C CA . SER A 1 117 ? 8.537 5.159 -0.953 1.00 82.88 117 SER A CA 1
ATOM 900 C C . SER A 1 117 ? 8.485 3.655 -1.172 1.00 82.88 117 SER A C 1
ATOM 902 O O . SER A 1 117 ? 9.094 2.970 -0.364 1.00 82.88 117 SER A O 1
ATOM 904 N N . GLY A 1 118 ? 7.837 3.181 -2.254 1.00 82.19 118 GLY A N 1
ATOM 905 C CA . GLY A 1 118 ? 7.614 1.825 -2.801 1.00 82.19 118 GLY A CA 1
ATOM 906 C C . GLY A 1 118 ? 6.959 0.818 -1.871 1.00 82.19 118 GLY A C 1
ATOM 907 O O . GLY A 1 118 ? 7.278 -0.372 -1.889 1.00 82.19 118 GLY A O 1
ATOM 908 N N . GLY A 1 119 ? 6.039 1.310 -1.056 1.00 89.38 119 GLY A N 1
ATOM 909 C CA . GLY A 1 119 ? 4.954 0.496 -0.547 1.00 89.38 119 GLY A CA 1
ATOM 910 C C . GLY A 1 119 ? 3.999 0.035 -1.651 1.00 89.38 119 GLY A C 1
ATOM 911 O O . GLY A 1 119 ? 4.091 0.469 -2.804 1.00 89.38 119 GLY A O 1
ATOM 912 N N . LEU A 1 120 ? 3.095 -0.852 -1.247 1.00 92.44 120 LEU A N 1
ATOM 913 C CA . LEU A 1 120 ? 2.032 -1.427 -2.070 1.00 92.44 120 LEU A CA 1
ATOM 914 C C . LEU A 1 120 ? 0.758 -0.586 -1.930 1.00 92.44 120 LEU A C 1
ATOM 916 O O . LEU A 1 120 ? 0.411 -0.188 -0.816 1.00 92.44 120 LEU A O 1
ATOM 920 N N . VAL A 1 121 ? 0.047 -0.345 -3.026 1.00 96.06 121 VAL A N 1
ATOM 921 C CA . VAL A 1 121 ? -1.226 0.385 -3.036 1.00 96.06 121 VAL A CA 1
ATOM 922 C C . VAL A 1 121 ? -2.330 -0.512 -3.583 1.00 96.06 121 VAL A C 1
ATOM 924 O O . VAL A 1 121 ? -2.304 -0.921 -4.740 1.00 96.06 121 VAL A O 1
ATOM 927 N N . LEU A 1 122 ? -3.326 -0.786 -2.747 1.00 97.94 122 LEU A N 1
ATOM 928 C CA . LEU A 1 122 ? -4.516 -1.559 -3.085 1.00 97.94 122 LEU A CA 1
ATOM 929 C C . LEU A 1 122 ? -5.732 -0.632 -3.078 1.00 97.94 122 LEU A C 1
ATOM 931 O O . LEU A 1 122 ? -5.885 0.182 -2.164 1.00 97.94 122 LEU A O 1
ATOM 935 N N . VAL A 1 123 ? -6.603 -0.751 -4.071 1.00 98.38 123 VAL A N 1
ATOM 936 C CA . VAL A 1 123 ? -7.801 0.087 -4.185 1.00 98.38 123 VAL A CA 1
ATOM 937 C C . VAL A 1 123 ? -9.011 -0.797 -4.445 1.00 98.38 123 VAL A C 1
ATOM 939 O O . VAL A 1 123 ? -8.952 -1.687 -5.285 1.00 98.38 123 VAL A O 1
ATOM 942 N N . GLN A 1 124 ? -10.100 -0.584 -3.708 1.00 98.50 124 GLN A N 1
ATOM 943 C CA . GLN A 1 124 ? -11.366 -1.267 -3.980 1.00 98.50 124 GLN A CA 1
ATOM 944 C C . GLN A 1 124 ? -11.874 -0.887 -5.371 1.00 98.50 124 GLN A C 1
ATOM 946 O O . GLN A 1 124 ? -11.809 0.283 -5.743 1.00 98.50 124 GLN A O 1
ATOM 951 N N . ASP A 1 125 ? -12.393 -1.856 -6.117 1.00 98.31 125 ASP A N 1
ATOM 952 C CA . ASP A 1 125 ? -13.074 -1.599 -7.382 1.00 98.31 125 ASP A CA 1
ATOM 953 C C . ASP A 1 125 ? -14.230 -0.592 -7.171 1.00 98.31 125 ASP A C 1
ATOM 955 O O . ASP A 1 125 ? -15.062 -0.801 -6.279 1.00 98.31 125 ASP A O 1
ATOM 959 N N . PRO A 1 126 ? -14.289 0.517 -7.937 1.00 98.00 126 PRO A N 1
ATOM 960 C CA . PRO A 1 126 ? -15.396 1.466 -7.884 1.00 98.00 126 PRO A CA 1
ATOM 961 C C . PRO A 1 126 ? -16.783 0.829 -8.052 1.00 98.00 126 PRO A C 1
ATOM 963 O O . PRO A 1 126 ? -17.724 1.317 -7.430 1.00 98.00 126 PRO A O 1
ATOM 966 N N . ASP A 1 127 ? -16.908 -0.254 -8.824 1.00 97.69 127 ASP A N 1
ATOM 967 C CA . ASP A 1 127 ? -18.183 -0.941 -9.068 1.00 97.69 127 ASP A CA 1
ATOM 968 C C . ASP A 1 127 ? -18.629 -1.810 -7.867 1.00 97.69 127 ASP A C 1
ATOM 970 O O . ASP A 1 127 ? -19.824 -2.044 -7.678 1.00 97.69 127 ASP A O 1
ATOM 974 N N . ASP A 1 128 ? -17.689 -2.244 -7.017 1.00 97.62 128 ASP A N 1
ATOM 975 C CA . ASP A 1 128 ? -17.941 -2.935 -5.734 1.00 97.62 128 ASP A CA 1
ATOM 976 C C . ASP A 1 128 ? -18.123 -1.942 -4.565 1.00 97.62 128 ASP A C 1
ATOM 978 O O . ASP A 1 128 ? -18.623 -2.282 -3.486 1.00 97.62 128 ASP A O 1
ATOM 982 N N . ALA A 1 129 ? -17.722 -0.682 -4.751 1.00 96.69 129 ALA A N 1
ATOM 983 C CA . ALA A 1 129 ? -17.771 0.340 -3.719 1.00 96.69 129 ALA A CA 1
ATOM 984 C C . ALA A 1 129 ? -19.182 0.930 -3.551 1.00 96.69 129 ALA A C 1
ATOM 986 O O . ALA A 1 129 ? -19.832 1.361 -4.499 1.00 96.69 129 ALA A O 1
ATOM 987 N N . GLN A 1 130 ? -19.637 1.070 -2.301 1.00 96.12 130 GLN A N 1
ATOM 988 C CA . GLN A 1 130 ? -20.874 1.810 -2.016 1.00 96.12 130 GLN A CA 1
ATOM 989 C C . GLN A 1 130 ? -20.736 3.303 -2.367 1.00 96.12 130 GLN A C 1
ATOM 991 O O . GLN A 1 130 ? -21.702 3.945 -2.780 1.00 96.12 130 GLN A O 1
ATOM 996 N N . PHE A 1 131 ? -19.540 3.856 -2.156 1.00 95.94 131 PHE A N 1
ATOM 997 C CA . PHE A 1 131 ? -19.148 5.201 -2.549 1.00 95.94 131 PHE A CA 1
ATOM 998 C C . PHE A 1 131 ? -17.817 5.123 -3.296 1.00 95.94 131 PHE A C 1
ATOM 1000 O O . PHE A 1 131 ? -16.783 4.780 -2.724 1.00 95.94 131 PHE A O 1
ATOM 1007 N N . ASP A 1 132 ? -17.856 5.472 -4.571 1.00 96.44 132 ASP A N 1
ATOM 1008 C CA . ASP A 1 132 ? -16.773 5.307 -5.541 1.00 96.44 132 ASP A CA 1
ATOM 1009 C C . ASP A 1 132 ? -15.767 6.474 -5.574 1.00 96.44 132 ASP A C 1
ATOM 1011 O O . ASP A 1 132 ? -14.701 6.361 -6.176 1.00 96.44 132 ASP A O 1
ATOM 1015 N N . GLY A 1 133 ? -16.065 7.590 -4.901 1.00 96.50 133 GLY A N 1
ATOM 1016 C CA . GLY A 1 133 ? -15.268 8.816 -4.965 1.00 96.50 133 GLY A CA 1
ATOM 1017 C C . GLY A 1 133 ? -13.798 8.619 -4.584 1.00 96.50 133 GLY A C 1
ATOM 1018 O O . GLY A 1 133 ? -12.911 8.964 -5.366 1.00 96.50 133 GLY A O 1
ATOM 1019 N N . MET A 1 134 ? -13.521 8.053 -3.407 1.00 96.50 134 MET A N 1
ATOM 1020 C CA . MET A 1 134 ? -12.146 7.785 -2.967 1.00 96.50 134 MET A CA 1
ATOM 1021 C C . MET A 1 134 ? -11.436 6.759 -3.870 1.00 96.50 134 MET A C 1
ATOM 1023 O O . MET A 1 134 ? -10.335 7.075 -4.331 1.00 96.50 134 MET A O 1
ATOM 1027 N N . PRO A 1 135 ? -12.039 5.592 -4.190 1.00 98.06 135 PRO A N 1
ATOM 1028 C CA . PRO A 1 135 ? -11.492 4.663 -5.178 1.00 98.06 135 PRO A CA 1
ATOM 1029 C C . PRO A 1 135 ? -11.130 5.301 -6.524 1.00 98.06 135 PRO A C 1
ATOM 1031 O O . PRO A 1 135 ? -9.988 5.187 -6.966 1.00 98.06 135 PRO A O 1
ATOM 1034 N N . MET A 1 136 ? -12.046 6.046 -7.152 1.00 97.81 136 MET A N 1
ATOM 1035 C CA . MET A 1 136 ? -11.790 6.688 -8.445 1.00 97.81 136 MET A CA 1
ATOM 1036 C C . MET A 1 136 ? -10.644 7.697 -8.375 1.00 97.81 136 MET A C 1
ATOM 1038 O O . MET A 1 136 ? -9.786 7.719 -9.259 1.00 97.81 136 MET A O 1
ATOM 1042 N N . ASN A 1 137 ? -10.595 8.522 -7.322 1.00 97.31 137 ASN A N 1
ATOM 1043 C CA . ASN A 1 137 ? -9.497 9.474 -7.143 1.00 97.31 137 ASN A CA 1
ATOM 1044 C C . ASN A 1 137 ? -8.155 8.755 -6.950 1.00 97.31 137 ASN A C 1
ATOM 1046 O O . ASN A 1 137 ? -7.147 9.190 -7.509 1.00 97.31 137 ASN A O 1
ATOM 1050 N N . ALA A 1 138 ? -8.142 7.646 -6.207 1.00 97.00 138 ALA A N 1
ATOM 1051 C CA . ALA A 1 138 ? -6.953 6.828 -6.014 1.00 97.00 138 ALA A CA 1
ATOM 1052 C C . ALA A 1 138 ? -6.474 6.201 -7.334 1.00 97.00 138 ALA A C 1
ATOM 1054 O O . ALA A 1 138 ? -5.298 6.324 -7.672 1.00 97.00 138 ALA A O 1
ATOM 1055 N N . ILE A 1 139 ? -7.372 5.619 -8.130 1.00 95.69 139 ILE A N 1
ATOM 1056 C CA . ILE A 1 139 ? -7.055 5.023 -9.441 1.00 95.69 139 ILE A CA 1
ATOM 1057 C C . ILE A 1 139 ? -6.523 6.079 -10.413 1.00 95.69 139 ILE A C 1
ATOM 1059 O O . ILE A 1 139 ? -5.509 5.861 -11.075 1.00 95.69 139 ILE A O 1
ATOM 1063 N N . ALA A 1 140 ? -7.136 7.265 -10.440 1.00 94.81 140 ALA A N 1
ATOM 1064 C CA . ALA A 1 140 ? -6.718 8.370 -11.302 1.00 94.81 140 ALA A CA 1
ATOM 1065 C C . ALA A 1 140 ? -5.286 8.869 -11.026 1.00 94.81 140 ALA A C 1
ATOM 1067 O O . ALA A 1 140 ? -4.712 9.588 -11.844 1.00 94.81 140 ALA A O 1
ATOM 1068 N N . THR A 1 141 ? -4.676 8.502 -9.892 1.00 92.81 141 THR A N 1
ATOM 1069 C CA . THR A 1 141 ? -3.257 8.797 -9.641 1.00 92.81 141 THR A CA 1
ATOM 1070 C C . THR A 1 141 ? -2.298 7.966 -10.487 1.00 92.81 141 THR A C 1
ATOM 1072 O O . THR A 1 141 ? -1.132 8.351 -10.594 1.00 92.81 141 THR A O 1
ATOM 1075 N N . GLY A 1 142 ? -2.766 6.841 -11.035 1.00 90.81 142 GLY A N 1
ATOM 1076 C CA . GLY A 1 142 ? -1.961 5.850 -11.741 1.00 90.81 142 GLY A CA 1
ATOM 1077 C C . GLY A 1 142 ? -1.126 4.948 -10.831 1.00 90.81 142 GLY A C 1
ATOM 1078 O O . GLY A 1 142 ? -0.407 4.111 -11.348 1.00 90.81 142 GLY A O 1
ATOM 1079 N N . VAL A 1 143 ? -1.190 5.095 -9.501 1.00 91.62 143 VAL A N 1
ATOM 1080 C CA . VAL A 1 143 ? -0.285 4.392 -8.569 1.00 91.62 143 VAL A CA 1
ATOM 1081 C C . VAL A 1 143 ? -0.893 3.164 -7.886 1.00 91.62 143 VAL A C 1
ATOM 1083 O O . VAL A 1 143 ? -0.318 2.669 -6.922 1.00 91.62 143 VAL A O 1
ATOM 1086 N N . ALA A 1 144 ? -2.068 2.706 -8.320 1.00 93.50 144 ALA A N 1
ATOM 1087 C CA . ALA A 1 144 ? -2.704 1.512 -7.770 1.00 93.50 144 ALA A CA 1
ATOM 1088 C C . ALA A 1 144 ? -2.024 0.250 -8.324 1.00 93.50 144 ALA A C 1
ATOM 1090 O O . ALA A 1 144 ? -2.021 0.038 -9.532 1.00 93.50 144 ALA A O 1
ATOM 1091 N N . ASP A 1 145 ? -1.470 -0.589 -7.447 1.00 92.50 145 ASP A N 1
ATOM 1092 C CA . ASP A 1 145 ? -0.849 -1.859 -7.841 1.00 92.50 145 ASP A CA 1
ATOM 1093 C C . ASP A 1 145 ? -1.906 -2.950 -8.101 1.00 92.50 145 ASP A C 1
ATOM 1095 O O . ASP A 1 145 ? -1.686 -3.855 -8.907 1.00 92.50 145 ASP A O 1
ATOM 1099 N N . LEU A 1 146 ? -3.057 -2.870 -7.426 1.00 94.06 146 LEU A N 1
ATOM 1100 C CA . LEU A 1 146 ? -4.208 -3.746 -7.641 1.00 94.06 146 LEU A CA 1
ATOM 1101 C C . LEU A 1 146 ? -5.510 -2.978 -7.397 1.00 94.06 146 LEU A C 1
ATOM 1103 O O . LEU A 1 146 ? -5.657 -2.308 -6.369 1.00 94.06 146 LEU A O 1
ATOM 1107 N N . VAL A 1 147 ? -6.447 -3.127 -8.332 1.00 96.75 147 VAL A N 1
ATOM 1108 C CA . VAL A 1 147 ? -7.835 -2.669 -8.226 1.00 96.75 147 VAL A CA 1
ATOM 1109 C C . VAL A 1 147 ? -8.722 -3.897 -8.331 1.00 96.75 147 VAL A C 1
ATOM 1111 O O . VAL A 1 147 ? -8.627 -4.607 -9.327 1.00 96.75 147 VAL A O 1
ATOM 1114 N N . ASP A 1 148 ? -9.504 -4.188 -7.294 1.00 97.62 148 ASP A N 1
ATOM 1115 C CA . ASP A 1 148 ? -10.327 -5.402 -7.257 1.00 97.62 148 ASP A CA 1
ATOM 1116 C C . ASP A 1 148 ? -11.440 -5.307 -6.200 1.00 97.62 148 ASP A C 1
ATOM 1118 O O . ASP A 1 148 ? -11.433 -4.412 -5.346 1.00 97.62 148 ASP A O 1
ATOM 1122 N N . GLU A 1 149 ? -12.374 -6.256 -6.214 1.00 98.25 149 GLU A N 1
ATOM 1123 C CA . GLU A 1 149 ? -13.413 -6.384 -5.190 1.00 98.25 149 GLU A CA 1
ATOM 1124 C C . GLU A 1 149 ? -12.796 -6.556 -3.792 1.00 98.25 149 GLU A C 1
ATOM 1126 O O . GLU A 1 149 ? -11.755 -7.203 -3.609 1.00 98.25 149 GLU A O 1
ATOM 1131 N N . VAL A 1 150 ? -13.473 -6.060 -2.750 1.00 96.44 150 VAL A N 1
ATOM 1132 C CA . VAL A 1 150 ? -12.938 -6.075 -1.373 1.00 96.44 150 VAL A CA 1
ATOM 1133 C C . VAL A 1 150 ? -12.558 -7.482 -0.884 1.00 96.44 150 VAL A C 1
ATOM 1135 O O . VAL A 1 150 ? -11.578 -7.666 -0.150 1.00 96.44 150 VAL A O 1
ATOM 1138 N N . ASN A 1 151 ? -13.294 -8.504 -1.325 1.00 95.06 151 ASN A N 1
ATOM 1139 C CA . ASN A 1 151 ? -13.016 -9.897 -0.986 1.00 95.06 151 ASN A CA 1
ATOM 1140 C C . ASN A 1 151 ? -11.708 -10.379 -1.627 1.00 95.06 151 ASN A C 1
ATOM 1142 O O . ASN A 1 151 ? -10.893 -11.031 -0.960 1.00 95.06 151 ASN A O 1
ATOM 1146 N N . VAL A 1 152 ? -11.466 -10.013 -2.886 1.00 96.06 152 VAL A N 1
ATOM 1147 C CA . VAL A 1 152 ? -10.239 -10.359 -3.607 1.00 96.06 152 VAL A CA 1
ATOM 1148 C C . VAL A 1 152 ? -9.048 -9.599 -3.032 1.00 96.06 152 VAL A C 1
ATOM 1150 O O . VAL A 1 152 ? -8.015 -10.213 -2.758 1.00 96.06 152 VAL A O 1
ATOM 1153 N N . LEU A 1 153 ? -9.206 -8.312 -2.708 1.00 96.62 153 LEU A N 1
ATOM 1154 C CA . LEU A 1 153 ? -8.171 -7.546 -2.008 1.00 96.62 153 LEU A CA 1
ATOM 1155 C C . LEU A 1 153 ? -7.775 -8.205 -0.686 1.00 96.62 153 LEU A C 1
ATOM 1157 O O . LEU A 1 153 ? -6.588 -8.371 -0.407 1.00 96.62 153 LEU A O 1
ATOM 1161 N N . SER A 1 154 ? -8.754 -8.630 0.120 1.00 94.44 154 SER A N 1
ATOM 1162 C CA . SER A 1 154 ? -8.479 -9.266 1.412 1.00 94.44 154 SER A CA 1
ATOM 1163 C C . SER A 1 154 ? -7.707 -10.583 1.257 1.00 94.44 154 SER A C 1
ATOM 1165 O O . SER A 1 154 ? -6.711 -10.821 1.944 1.00 94.44 154 SER A O 1
ATOM 1167 N N . THR A 1 155 ? -8.118 -11.439 0.321 1.00 94.06 155 THR A N 1
ATOM 1168 C CA . THR A 1 155 ? -7.475 -12.740 0.101 1.00 94.06 155 THR A CA 1
ATOM 1169 C C . THR A 1 155 ? -6.083 -12.586 -0.506 1.00 94.06 155 THR A C 1
ATOM 1171 O O . THR A 1 155 ? -5.155 -13.299 -0.116 1.00 94.06 155 THR A O 1
ATOM 1174 N N . THR A 1 156 ? -5.898 -11.630 -1.413 1.00 94.00 156 THR A N 1
ATOM 1175 C CA . THR A 1 156 ? -4.598 -11.302 -2.005 1.00 94.00 156 THR A CA 1
ATOM 1176 C C . THR A 1 156 ? -3.652 -10.703 -0.976 1.00 94.00 156 THR A C 1
ATOM 1178 O O . THR A 1 156 ? -2.527 -11.183 -0.857 1.00 94.00 156 THR A O 1
ATOM 1181 N N . LEU A 1 157 ? -4.116 -9.768 -0.143 1.00 94.75 157 LEU A N 1
ATOM 1182 C CA . LEU A 1 157 ? -3.317 -9.202 0.943 1.00 94.75 157 LEU A CA 1
ATOM 1183 C C . LEU A 1 157 ? -2.871 -10.279 1.942 1.00 94.75 157 LEU A C 1
ATOM 1185 O O . LEU A 1 157 ? -1.709 -10.307 2.339 1.00 94.75 157 LEU A O 1
ATOM 1189 N N . ALA A 1 158 ? -3.757 -11.206 2.323 1.00 93.31 158 ALA A N 1
ATOM 1190 C CA . ALA A 1 158 ? -3.400 -12.303 3.224 1.00 93.31 158 ALA A CA 1
ATOM 1191 C C . ALA A 1 158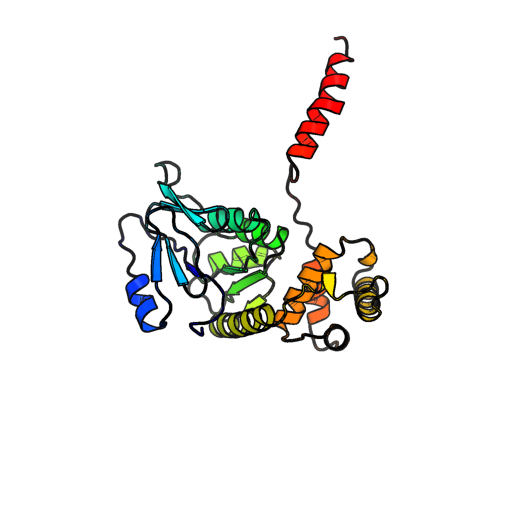 ? -2.285 -13.190 2.651 1.00 93.31 158 ALA A C 1
ATOM 1193 O O . ALA A 1 158 ? -1.351 -13.560 3.366 1.00 93.31 158 ALA A O 1
ATOM 1194 N N . ARG A 1 159 ? -2.381 -13.534 1.361 1.00 91.12 159 ARG A N 1
ATOM 1195 C CA . ARG A 1 159 ? -1.362 -14.334 0.673 1.00 91.12 159 ARG A CA 1
ATOM 1196 C C . ARG A 1 159 ? -0.046 -13.569 0.535 1.00 91.12 159 ARG A C 1
ATOM 1198 O O . ARG A 1 159 ? 0.999 -14.119 0.872 1.00 91.12 159 ARG A O 1
ATOM 1205 N N . TYR A 1 160 ? -0.115 -12.301 0.133 1.00 91.19 160 TYR A N 1
ATOM 1206 C CA . TYR A 1 160 ? 1.034 -11.405 0.006 1.00 91.19 160 TYR A CA 1
ATOM 1207 C C . TYR A 1 160 ? 1.820 -11.297 1.323 1.00 91.19 160 TYR A C 1
ATOM 1209 O O . 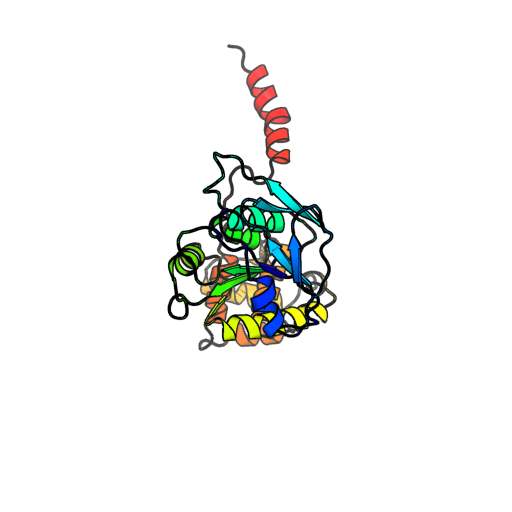TYR A 1 160 ? 3.030 -11.515 1.354 1.00 91.19 160 TYR A O 1
ATOM 1217 N N . LEU A 1 161 ? 1.126 -11.053 2.440 1.00 90.75 161 LEU A N 1
ATOM 1218 C CA . LEU A 1 161 ? 1.747 -10.973 3.766 1.00 90.75 161 LEU A CA 1
ATOM 1219 C C . LEU A 1 161 ? 2.396 -12.299 4.183 1.00 90.75 161 LEU A C 1
ATOM 1221 O O . LEU A 1 161 ? 3.502 -12.304 4.720 1.00 90.75 161 LEU A O 1
ATOM 1225 N N . LYS A 1 162 ? 1.745 -13.432 3.893 1.00 86.69 162 LYS A N 1
ATOM 1226 C CA . LYS A 1 162 ? 2.292 -14.764 4.185 1.00 86.69 162 LYS A CA 1
ATOM 1227 C C . LYS A 1 162 ? 3.566 -15.054 3.387 1.00 86.69 162 LYS A C 1
ATOM 1229 O O . LYS A 1 162 ? 4.501 -15.621 3.944 1.00 86.69 162 LYS A O 1
ATOM 1234 N N . ALA A 1 163 ? 3.603 -14.689 2.106 1.00 81.62 163 ALA A N 1
ATOM 1235 C CA . ALA A 1 163 ? 4.797 -14.836 1.277 1.00 81.62 163 ALA A CA 1
ATOM 1236 C C . ALA A 1 163 ? 5.936 -13.951 1.806 1.00 81.62 163 ALA A C 1
ATOM 1238 O O . ALA A 1 163 ? 7.028 -14.449 2.064 1.00 81.62 163 ALA A O 1
ATOM 1239 N N . SER A 1 164 ? 5.642 -12.679 2.098 1.00 76.88 164 SER A N 1
ATOM 1240 C CA . SER A 1 164 ? 6.624 -11.720 2.619 1.00 76.88 164 SER A CA 1
ATOM 1241 C C . SER A 1 164 ? 7.205 -12.111 3.984 1.00 76.88 164 SER A C 1
ATOM 1243 O O . SER A 1 164 ? 8.364 -11.816 4.258 1.00 76.88 164 SER A O 1
ATOM 1245 N N . ALA A 1 165 ? 6.430 -12.788 4.839 1.00 72.31 165 ALA A N 1
ATOM 1246 C CA . ALA A 1 165 ? 6.905 -13.287 6.132 1.00 72.31 165 ALA A CA 1
ATOM 1247 C C . ALA A 1 165 ? 7.863 -14.487 6.009 1.00 72.31 165 ALA A C 1
ATOM 1249 O O . ALA A 1 165 ? 8.695 -14.698 6.890 1.00 72.31 165 ALA A O 1
ATOM 1250 N N . ASN A 1 166 ? 7.737 -15.278 4.939 1.00 62.06 166 ASN A N 1
ATOM 1251 C CA . ASN A 1 166 ? 8.591 -16.440 4.687 1.00 62.06 166 ASN A CA 1
ATOM 1252 C C . ASN A 1 166 ? 9.864 -16.073 3.911 1.00 62.06 166 ASN A C 1
ATOM 1254 O O . ASN A 1 166 ? 10.875 -16.762 4.047 1.00 62.06 166 ASN A O 1
ATOM 1258 N N . ASP A 1 167 ? 9.818 -15.006 3.110 1.00 62.09 167 ASP A N 1
ATOM 1259 C CA . ASP A 1 167 ? 10.948 -14.528 2.315 1.00 62.09 167 ASP A CA 1
ATOM 1260 C C . ASP A 1 167 ? 11.819 -13.589 3.175 1.00 62.09 167 ASP A C 1
ATOM 1262 O O . ASP A 1 167 ? 11.612 -12.378 3.271 1.00 62.09 167 ASP A O 1
ATOM 1266 N N . GLY A 1 168 ? 12.769 -14.186 3.901 1.00 55.91 168 GLY A N 1
ATOM 1267 C CA . GLY A 1 168 ? 13.656 -13.487 4.840 1.00 55.91 168 GLY A CA 1
ATOM 1268 C C . GLY A 1 168 ? 14.729 -12.601 4.189 1.00 55.91 168 GLY A C 1
ATOM 1269 O O . GLY A 1 168 ? 15.470 -11.937 4.911 1.00 55.91 168 GLY A O 1
ATOM 1270 N N . MET A 1 169 ? 14.822 -12.581 2.855 1.00 60.91 169 MET A N 1
ATOM 1271 C CA . MET A 1 169 ? 15.761 -11.764 2.075 1.00 60.91 169 MET A CA 1
ATOM 1272 C C . MET A 1 169 ? 15.017 -10.968 1.004 1.00 60.91 169 MET A C 1
ATOM 1274 O O . MET A 1 169 ? 14.111 -11.493 0.361 1.00 60.91 169 MET A O 1
ATOM 1278 N N . ALA A 1 170 ? 15.415 -9.712 0.794 1.00 69.94 170 ALA A N 1
ATOM 1279 C CA . ALA A 1 170 ? 14.921 -8.933 -0.335 1.00 69.94 170 ALA A CA 1
ATOM 1280 C C . ALA A 1 170 ? 15.436 -9.537 -1.654 1.00 69.94 170 ALA A C 1
ATOM 1282 O O . ALA A 1 170 ? 16.536 -10.089 -1.707 1.00 69.94 170 ALA A O 1
ATOM 1283 N N . LEU A 1 171 ? 14.676 -9.401 -2.738 1.00 72.69 171 LEU A N 1
ATOM 1284 C CA . LEU A 1 171 ? 15.081 -9.759 -4.096 1.00 72.69 171 LEU A CA 1
ATOM 1285 C C . LEU A 1 171 ? 16.399 -9.080 -4.460 1.00 72.69 171 LEU A C 1
ATOM 1287 O O . LEU A 1 171 ? 17.250 -9.728 -5.050 1.00 72.69 171 LEU A O 1
ATOM 1291 N N . THR A 1 172 ? 16.626 -7.829 -4.044 1.00 67.75 172 THR A N 1
ATOM 1292 C CA . THR A 1 172 ? 17.924 -7.153 -4.238 1.00 67.75 172 THR A CA 1
ATOM 1293 C C . THR A 1 172 ? 19.106 -7.956 -3.711 1.00 67.75 172 THR A C 1
ATOM 1295 O O . THR A 1 172 ? 20.167 -7.923 -4.318 1.00 67.75 172 THR A O 1
ATOM 1298 N N . ASP A 1 173 ? 18.919 -8.673 -2.603 1.00 73.19 173 ASP A N 1
ATOM 1299 C CA . ASP A 1 173 ? 19.967 -9.465 -1.956 1.00 73.19 173 ASP A CA 1
ATOM 1300 C C . ASP A 1 173 ? 20.079 -10.870 -2.568 1.00 73.19 173 ASP A C 1
ATOM 1302 O O . ASP A 1 173 ? 21.055 -11.579 -2.333 1.00 73.19 173 ASP A O 1
ATOM 1306 N N . ARG A 1 174 ? 19.058 -11.289 -3.328 1.00 73.69 174 ARG A N 1
ATOM 1307 C CA . ARG A 1 174 ? 19.001 -12.561 -4.063 1.00 73.69 174 ARG A CA 1
ATOM 1308 C C . ARG A 1 174 ? 19.558 -12.446 -5.483 1.00 73.69 174 ARG A C 1
ATOM 1310 O O . ARG A 1 174 ? 19.882 -13.472 -6.070 1.00 73.69 174 ARG A O 1
ATOM 1317 N N . LEU A 1 175 ? 19.619 -11.235 -6.033 1.00 77.62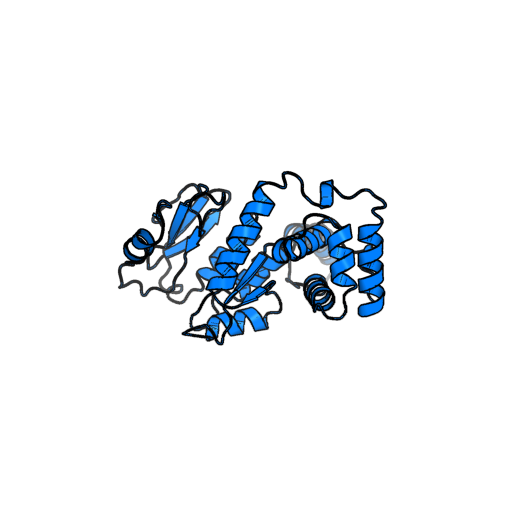 175 LEU A N 1
ATOM 1318 C CA . LEU A 1 175 ? 20.104 -10.972 -7.384 1.00 77.62 175 LEU A CA 1
ATOM 1319 C C . LEU A 1 175 ? 21.634 -10.941 -7.418 1.00 77.62 175 LEU A C 1
ATOM 1321 O O . LEU A 1 175 ? 22.273 -10.237 -6.638 1.00 77.62 175 LEU A O 1
ATOM 1325 N N . GLU A 1 176 ? 22.216 -11.669 -8.366 1.00 71.44 176 GLU A N 1
ATOM 1326 C CA . GLU A 1 176 ? 23.642 -11.578 -8.693 1.00 71.44 176 GLU A CA 1
ATOM 1327 C C . GLU A 1 176 ? 23.888 -10.461 -9.731 1.00 71.44 176 GLU A C 1
ATOM 1329 O O . GLU A 1 176 ? 22.985 -10.109 -10.493 1.00 71.44 176 GLU A O 1
ATOM 1334 N N . ASP A 1 177 ? 25.121 -9.928 -9.813 1.00 57.12 177 ASP A N 1
ATOM 1335 C CA . ASP A 1 177 ? 25.523 -8.827 -10.727 1.00 57.12 177 ASP A CA 1
ATOM 1336 C C . ASP A 1 177 ? 25.173 -9.080 -12.218 1.00 57.12 177 ASP A C 1
ATOM 1338 O O . ASP A 1 177 ? 25.132 -8.148 -13.023 1.00 57.12 177 ASP A O 1
ATOM 1342 N N . HIS A 1 178 ? 24.881 -10.332 -12.594 1.00 60.78 178 HIS A N 1
ATOM 1343 C CA . HIS A 1 178 ? 24.504 -10.760 -13.945 1.00 60.78 178 HIS A CA 1
ATOM 1344 C C . HIS A 1 178 ? 23.343 -11.767 -13.958 1.00 60.78 178 HIS A C 1
ATOM 1346 O O . HIS A 1 178 ? 23.372 -12.748 -14.703 1.00 60.78 178 HIS A O 1
ATOM 1352 N N . ASP A 1 179 ? 22.319 -11.535 -13.140 1.00 83.12 179 ASP A N 1
ATOM 1353 C CA . ASP A 1 179 ? 21.119 -12.371 -13.126 1.00 83.12 179 ASP A CA 1
ATOM 1354 C C . ASP A 1 179 ? 20.433 -12.411 -14.513 1.00 83.12 179 ASP A C 1
ATOM 1356 O O . ASP A 1 179 ? 20.004 -11.388 -15.060 1.00 83.12 179 ASP A O 1
ATOM 1360 N N . ALA A 1 180 ? 20.369 -13.606 -15.111 1.00 89.19 180 ALA A N 1
ATOM 1361 C CA . ALA A 1 180 ? 19.852 -13.809 -16.464 1.00 89.19 180 ALA A CA 1
ATOM 1362 C C . ALA A 1 180 ? 18.347 -13.518 -16.574 1.00 89.19 180 ALA A C 1
ATOM 1364 O O . ALA A 1 180 ? 17.890 -13.048 -17.620 1.00 89.19 180 ALA A O 1
ATOM 1365 N N . ASP A 1 181 ? 17.588 -13.754 -15.504 1.00 91.75 181 ASP A N 1
ATOM 1366 C CA . ASP A 1 181 ? 16.152 -13.503 -15.481 1.00 91.75 181 ASP A CA 1
ATOM 1367 C C . ASP A 1 181 ? 15.884 -11.992 -15.422 1.00 91.75 181 ASP A C 1
ATOM 1369 O O . ASP A 1 181 ? 15.040 -11.490 -16.163 1.00 91.75 181 ASP A O 1
ATOM 1373 N N . MET A 1 182 ? 16.670 -11.226 -14.654 1.00 90.81 182 MET A N 1
ATOM 1374 C CA . MET A 1 182 ? 16.605 -9.755 -14.691 1.00 90.81 182 MET A CA 1
ATOM 1375 C C . MET A 1 182 ? 16.918 -9.187 -16.077 1.00 90.81 182 MET A C 1
ATOM 1377 O O . MET A 1 182 ? 16.218 -8.288 -16.543 1.00 90.81 182 MET A O 1
ATOM 1381 N N . GLN A 1 183 ? 17.940 -9.712 -16.760 1.00 90.88 183 GLN A N 1
ATOM 1382 C CA . GLN A 1 183 ? 18.262 -9.285 -18.128 1.00 90.88 183 GLN A CA 1
ATOM 1383 C C . GLN A 1 183 ? 17.124 -9.601 -19.106 1.00 90.88 183 GLN A C 1
ATOM 1385 O O . GLN A 1 183 ? 16.818 -8.793 -19.989 1.00 90.88 183 GLN A O 1
ATOM 1390 N N . ALA A 1 184 ? 16.447 -10.739 -18.927 1.00 93.75 184 ALA A N 1
ATOM 1391 C CA . ALA A 1 184 ? 15.262 -11.073 -19.707 1.00 93.75 184 ALA A CA 1
ATOM 1392 C C . ALA A 1 184 ? 14.121 -10.071 -19.464 1.00 93.75 184 ALA A C 1
ATOM 1394 O O . ALA A 1 184 ? 13.506 -9.617 -20.426 1.00 93.75 184 ALA A O 1
ATOM 1395 N N . ILE A 1 185 ? 13.880 -9.668 -18.211 1.00 93.12 185 ILE A N 1
ATOM 1396 C CA . ILE A 1 185 ? 12.875 -8.646 -17.871 1.00 93.12 185 ILE A CA 1
ATOM 1397 C C . ILE A 1 185 ? 13.218 -7.299 -18.515 1.00 93.12 185 ILE A C 1
ATOM 1399 O O . ILE A 1 185 ? 12.345 -6.677 -19.119 1.00 93.12 185 ILE A O 1
ATOM 1403 N N . TYR A 1 186 ? 14.476 -6.851 -18.435 1.00 91.81 186 TYR A N 1
ATOM 1404 C CA . TYR A 1 186 ? 14.898 -5.603 -19.081 1.00 91.81 186 TYR A CA 1
ATOM 1405 C C . TYR A 1 186 ? 14.705 -5.639 -20.593 1.00 91.81 186 TYR A C 1
ATOM 1407 O O . TYR A 1 186 ? 14.240 -4.655 -21.159 1.00 91.81 186 TYR A O 1
ATOM 1415 N N . THR A 1 187 ? 14.997 -6.773 -21.230 1.00 93.69 187 THR A N 1
ATOM 1416 C CA . THR A 1 187 ? 14.793 -6.946 -22.674 1.00 93.69 187 THR A CA 1
ATOM 1417 C C . THR A 1 187 ? 13.309 -6.852 -23.033 1.00 93.69 187 THR A C 1
ATOM 1419 O O . THR A 1 187 ? 12.948 -6.071 -23.905 1.00 93.69 187 THR A O 1
ATOM 1422 N N . LEU A 1 188 ? 12.434 -7.560 -22.306 1.00 93.62 188 LEU A N 1
ATOM 1423 C CA . LEU A 1 188 ? 10.982 -7.507 -22.530 1.00 93.62 188 LEU A CA 1
ATOM 1424 C C . LEU A 1 188 ? 10.426 -6.085 -22.372 1.00 93.62 188 LEU A C 1
ATOM 1426 O O . LEU A 1 188 ? 9.617 -5.634 -23.180 1.00 93.62 188 LEU A O 1
ATOM 1430 N N . LEU A 1 189 ? 10.876 -5.357 -21.347 1.00 91.44 189 LEU A N 1
ATOM 1431 C CA . LEU A 1 189 ? 10.475 -3.968 -21.136 1.00 91.44 189 LEU A CA 1
ATOM 1432 C C . LEU A 1 189 ? 11.029 -3.040 -22.219 1.00 91.44 189 LEU A C 1
ATOM 1434 O O . LEU A 1 189 ? 10.318 -2.136 -22.653 1.00 91.44 189 LEU A O 1
ATOM 1438 N N . LEU A 1 190 ? 12.269 -3.236 -22.666 1.00 91.19 190 LEU A N 1
ATOM 1439 C CA . LEU A 1 190 ? 12.859 -2.444 -23.742 1.00 91.19 190 LEU A CA 1
ATOM 1440 C C . LEU A 1 190 ? 12.088 -2.641 -25.051 1.00 91.19 190 LEU A C 1
ATOM 1442 O O . LEU A 1 190 ? 11.766 -1.652 -25.707 1.00 91.19 190 LEU A O 1
ATOM 1446 N N . ASP A 1 191 ? 11.737 -3.880 -25.389 1.00 91.44 191 ASP A N 1
ATOM 1447 C CA . ASP A 1 191 ? 10.984 -4.208 -26.603 1.00 91.44 191 ASP A CA 1
ATOM 1448 C C . ASP A 1 191 ? 9.576 -3.582 -26.585 1.00 91.44 191 ASP A C 1
ATOM 1450 O O . ASP A 1 191 ? 9.120 -3.035 -27.589 1.00 91.44 191 ASP A O 1
ATOM 1454 N N . GLU A 1 192 ? 8.912 -3.585 -25.426 1.00 88.62 192 GLU A N 1
ATOM 1455 C CA . GLU A 1 192 ? 7.541 -3.081 -25.255 1.00 88.62 192 GLU A CA 1
ATOM 1456 C C . GLU A 1 192 ? 7.452 -1.557 -25.010 1.00 88.62 192 GLU A C 1
ATOM 1458 O O . GLU A 1 192 ? 6.409 -0.925 -25.215 1.00 88.62 192 GLU A O 1
ATOM 1463 N N . THR A 1 193 ? 8.513 -0.919 -24.508 1.00 87.44 193 THR A N 1
ATOM 1464 C CA . THR A 1 193 ? 8.481 0.506 -24.107 1.00 87.44 193 THR A CA 1
ATOM 1465 C C . THR A 1 193 ? 9.458 1.395 -24.863 1.00 87.44 193 THR A C 1
ATOM 1467 O O . THR A 1 193 ? 9.276 2.613 -24.880 1.00 87.44 193 THR A O 1
ATOM 1470 N N . GLY A 1 194 ? 10.502 0.818 -25.459 1.00 87.19 194 GLY A N 1
ATOM 1471 C CA . GLY A 1 194 ? 11.654 1.547 -25.987 1.00 87.19 194 GLY A CA 1
ATOM 1472 C C . GLY A 1 194 ? 12.556 2.170 -24.912 1.00 87.19 194 GLY A C 1
ATOM 1473 O O . GLY A 1 194 ? 13.449 2.943 -25.256 1.00 87.19 194 GLY A O 1
ATOM 1474 N N . ILE A 1 195 ? 12.331 1.881 -23.624 1.00 85.25 195 ILE A N 1
ATOM 1475 C CA . ILE A 1 195 ? 13.088 2.439 -22.497 1.00 85.25 195 ILE A CA 1
ATOM 1476 C C . ILE A 1 195 ? 13.986 1.361 -21.896 1.00 85.25 195 ILE A C 1
ATOM 1478 O O . ILE A 1 195 ? 13.529 0.286 -21.514 1.00 85.25 195 ILE A O 1
ATOM 1482 N N . ASP A 1 196 ? 15.272 1.681 -21.766 1.00 85.94 196 ASP A N 1
ATOM 1483 C CA . ASP A 1 196 ? 16.248 0.805 -21.125 1.00 85.94 196 ASP A CA 1
ATOM 1484 C C . ASP A 1 196 ? 16.229 0.994 -19.600 1.00 85.94 196 ASP A C 1
ATOM 1486 O O . ASP A 1 196 ? 16.750 1.973 -19.052 1.00 85.94 196 ASP A O 1
ATOM 1490 N N . PHE A 1 197 ? 15.610 0.038 -18.907 1.00 85.62 197 PHE A N 1
ATOM 1491 C CA . PHE A 1 197 ? 15.518 0.025 -17.448 1.00 85.62 197 PHE A CA 1
ATOM 1492 C C . PHE A 1 197 ? 16.785 -0.488 -16.751 1.00 85.62 197 PHE A C 1
ATOM 1494 O O . PHE A 1 197 ? 16.869 -0.376 -15.529 1.00 85.62 197 PHE A O 1
ATOM 1501 N N . SER A 1 198 ? 17.803 -0.973 -17.471 1.00 83.12 198 SER A N 1
ATOM 1502 C CA . SER A 1 198 ? 19.060 -1.423 -16.849 1.00 83.12 198 SER A CA 1
ATOM 1503 C C . SER A 1 198 ? 19.814 -0.293 -16.127 1.00 83.12 198 SER A C 1
ATOM 1505 O O . SER A 1 198 ? 20.585 -0.547 -15.203 1.00 83.12 198 SER A O 1
ATOM 1507 N N . PHE A 1 199 ? 19.539 0.965 -16.490 1.00 79.50 199 PHE A N 1
ATOM 1508 C CA . PHE A 1 199 ? 20.098 2.161 -15.851 1.00 79.50 199 PHE A CA 1
ATOM 1509 C C . PHE A 1 199 ? 19.294 2.671 -14.645 1.00 79.50 199 PHE A C 1
ATOM 1511 O O . PHE A 1 199 ? 19.725 3.610 -13.969 1.00 79.50 199 PHE A O 1
ATOM 1518 N N . TYR A 1 200 ? 18.118 2.103 -14.362 1.00 80.00 200 TYR A N 1
ATOM 1519 C CA . TYR A 1 200 ? 17.340 2.480 -13.182 1.00 80.00 200 TYR A CA 1
ATOM 1520 C C . TYR A 1 200 ? 17.982 1.916 -11.910 1.00 80.00 200 TYR A C 1
ATOM 1522 O O . TYR A 1 200 ? 18.670 0.897 -11.913 1.00 80.00 200 TYR A O 1
ATOM 1530 N N . LYS A 1 201 ? 17.734 2.574 -10.770 1.00 79.81 201 LYS A N 1
ATOM 1531 C CA . LYS A 1 201 ? 18.234 2.100 -9.473 1.00 79.81 201 LYS A CA 1
ATOM 1532 C C . LYS A 1 201 ? 17.671 0.704 -9.181 1.00 79.81 201 LYS A C 1
ATOM 1534 O O . LYS A 1 201 ? 16.463 0.575 -8.973 1.00 79.81 201 LYS A O 1
ATOM 1539 N N . LEU A 1 202 ? 18.556 -0.290 -9.066 1.00 81.44 202 LEU A N 1
ATOM 1540 C CA . LEU A 1 202 ? 18.202 -1.694 -8.823 1.00 81.44 202 LEU A CA 1
ATOM 1541 C C . LEU A 1 202 ? 17.223 -1.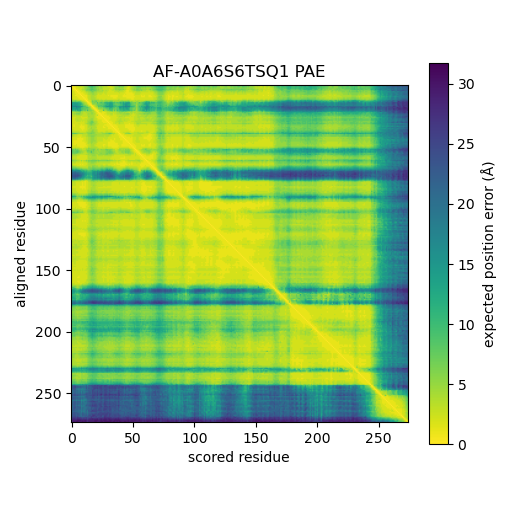850 -7.654 1.00 81.44 202 LEU A C 1
ATOM 1543 O O . LEU A 1 202 ? 16.160 -2.429 -7.819 1.00 81.44 202 LEU A O 1
ATOM 1547 N N . ALA A 1 203 ? 17.505 -1.213 -6.513 1.00 77.94 203 ALA A N 1
ATOM 1548 C CA . ALA A 1 203 ? 16.633 -1.274 -5.337 1.00 77.94 203 ALA A CA 1
ATOM 1549 C C . ALA A 1 203 ? 15.185 -0.811 -5.594 1.00 77.94 203 ALA A C 1
ATOM 1551 O O . ALA A 1 203 ? 14.253 -1.300 -4.958 1.00 77.94 203 ALA A O 1
ATOM 1552 N N . THR A 1 204 ? 14.980 0.132 -6.517 1.00 77.44 204 THR A N 1
ATOM 1553 C CA . THR A 1 204 ? 13.636 0.585 -6.887 1.00 77.44 204 THR A CA 1
ATOM 1554 C C . THR A 1 204 ? 12.934 -0.464 -7.742 1.00 77.44 204 THR A C 1
ATOM 1556 O O . THR A 1 204 ? 11.797 -0.817 -7.440 1.00 77.44 204 THR A O 1
ATOM 1559 N N . ILE A 1 205 ? 13.607 -0.978 -8.777 1.00 84.69 205 ILE A N 1
ATOM 1560 C CA . ILE A 1 205 ? 13.037 -1.979 -9.688 1.00 84.69 205 ILE A CA 1
ATOM 1561 C C . ILE A 1 205 ? 12.760 -3.284 -8.950 1.00 84.69 205 ILE A C 1
ATOM 1563 O O . ILE A 1 205 ? 11.641 -3.782 -9.015 1.00 84.69 205 ILE A O 1
ATOM 1567 N N . SER A 1 206 ? 13.742 -3.812 -8.216 1.00 84.75 206 SER A N 1
ATOM 1568 C CA . SER A 1 206 ? 13.623 -5.088 -7.510 1.00 84.75 206 SER A CA 1
ATOM 1569 C C . SER A 1 206 ? 12.422 -5.093 -6.580 1.00 84.75 206 SER A C 1
ATOM 1571 O O . SER A 1 206 ? 11.649 -6.039 -6.593 1.00 84.75 206 SER A O 1
ATOM 1573 N N . ARG A 1 207 ? 12.176 -4.003 -5.851 1.00 81.62 207 ARG A N 1
ATOM 1574 C CA . ARG A 1 207 ? 11.001 -3.942 -4.987 1.00 81.62 207 ARG A CA 1
ATOM 1575 C C . ARG A 1 207 ? 9.681 -3.888 -5.757 1.00 81.62 207 ARG A C 1
ATOM 1577 O O . ARG A 1 207 ? 8.687 -4.450 -5.314 1.00 81.62 207 ARG A O 1
ATOM 1584 N N . ARG A 1 208 ? 9.631 -3.208 -6.905 1.00 86.94 208 ARG A N 1
ATOM 1585 C CA . ARG A 1 208 ? 8.431 -3.236 -7.758 1.00 86.94 208 ARG A CA 1
ATOM 1586 C C . ARG A 1 208 ? 8.170 -4.623 -8.313 1.00 86.94 208 ARG A C 1
ATOM 1588 O O . ARG A 1 208 ? 7.026 -5.062 -8.302 1.00 86.94 208 ARG A O 1
ATOM 1595 N N . LEU A 1 209 ? 9.228 -5.312 -8.722 1.00 89.56 209 LEU A N 1
ATOM 1596 C CA . LEU A 1 209 ? 9.150 -6.704 -9.135 1.00 89.56 209 LEU A CA 1
ATOM 1597 C C . LEU A 1 209 ? 8.656 -7.590 -7.992 1.00 89.56 209 LEU A C 1
ATOM 1599 O O . LEU A 1 209 ? 7.703 -8.325 -8.203 1.00 89.56 209 LEU A O 1
ATOM 1603 N N . GLU A 1 210 ? 9.200 -7.460 -6.779 1.00 87.50 210 GLU A N 1
ATOM 1604 C CA . GLU A 1 210 ? 8.724 -8.192 -5.594 1.00 87.50 210 GLU A CA 1
ATOM 1605 C C . GLU A 1 210 ? 7.223 -8.004 -5.356 1.00 87.50 210 GLU A C 1
ATOM 1607 O O . GLU A 1 210 ? 6.516 -8.979 -5.106 1.00 87.50 210 GLU A O 1
ATOM 1612 N N . HIS A 1 211 ? 6.717 -6.770 -5.458 1.00 88.62 211 HIS A N 1
ATOM 1613 C CA . HIS A 1 211 ? 5.286 -6.500 -5.299 1.00 88.62 211 HIS A CA 1
ATOM 1614 C C . HIS A 1 211 ? 4.459 -7.216 -6.363 1.00 88.62 211 HIS A C 1
ATOM 1616 O O . HIS A 1 211 ? 3.520 -7.936 -6.024 1.00 88.62 211 HIS A O 1
ATOM 1622 N N . ARG A 1 212 ? 4.826 -7.077 -7.642 1.00 91.75 212 ARG A N 1
ATOM 1623 C CA . ARG A 1 212 ? 4.121 -7.731 -8.756 1.00 91.75 212 ARG A CA 1
ATOM 1624 C C . ARG A 1 212 ? 4.174 -9.256 -8.667 1.00 91.75 212 ARG A C 1
ATOM 1626 O O . ARG A 1 212 ? 3.149 -9.922 -8.815 1.00 91.75 212 ARG A O 1
ATOM 1633 N N . MET A 1 213 ? 5.343 -9.804 -8.351 1.00 91.31 213 MET A N 1
ATOM 1634 C CA . MET A 1 213 ? 5.553 -11.226 -8.093 1.00 91.31 213 MET A CA 1
ATOM 1635 C C . MET A 1 213 ? 4.674 -11.707 -6.933 1.00 91.31 213 MET A C 1
ATOM 1637 O O . MET A 1 213 ? 3.955 -12.695 -7.072 1.00 91.31 213 MET A O 1
ATOM 1641 N N . GLY A 1 214 ? 4.646 -10.968 -5.822 1.00 89.50 214 GLY A N 1
ATOM 1642 C CA . GLY A 1 214 ? 3.834 -11.286 -4.650 1.00 89.50 214 GLY A CA 1
ATOM 1643 C C . GLY A 1 214 ? 2.326 -11.239 -4.916 1.00 89.50 214 GLY A C 1
ATOM 1644 O O . GLY A 1 214 ? 1.594 -12.104 -4.430 1.00 89.50 214 GLY A O 1
ATOM 1645 N N . LEU A 1 215 ? 1.848 -10.280 -5.717 1.00 91.19 215 LEU A N 1
ATOM 1646 C CA . LEU A 1 215 ? 0.446 -10.218 -6.153 1.00 91.19 215 LEU A CA 1
ATOM 1647 C C . LEU A 1 215 ? 0.070 -11.448 -6.996 1.00 91.19 215 LEU A C 1
ATOM 1649 O O . LEU A 1 215 ? -0.979 -12.055 -6.766 1.00 91.19 215 LEU A O 1
ATOM 1653 N N . ASN A 1 216 ? 0.976 -11.879 -7.876 1.00 91.06 216 ASN A N 1
ATOM 1654 C CA . ASN A 1 216 ? 0.821 -13.064 -8.723 1.00 91.06 216 ASN A CA 1
ATOM 1655 C C . ASN A 1 216 ? 1.174 -14.397 -8.031 1.00 91.06 216 ASN A C 1
ATOM 1657 O O . ASN A 1 216 ? 1.037 -15.454 -8.639 1.00 91.06 216 ASN A O 1
ATOM 1661 N N . GLN A 1 217 ? 1.579 -14.380 -6.754 1.00 88.94 217 GLN A N 1
ATOM 1662 C CA . GLN A 1 217 ? 2.021 -15.564 -5.992 1.00 88.94 217 GLN A CA 1
ATOM 1663 C C . GLN A 1 217 ? 3.233 -16.293 -6.583 1.00 88.94 217 GLN A C 1
ATOM 1665 O O . GLN A 1 217 ? 3.357 -17.515 -6.469 1.00 88.94 217 GLN A O 1
ATOM 1670 N N . ILE A 1 218 ? 4.137 -15.544 -7.199 1.00 90.06 218 ILE A N 1
ATOM 1671 C CA . ILE A 1 218 ? 5.357 -16.065 -7.799 1.00 90.06 218 ILE A CA 1
ATOM 1672 C C . ILE A 1 218 ? 6.536 -15.734 -6.883 1.00 90.06 218 ILE A C 1
ATOM 1674 O O . ILE A 1 218 ? 6.695 -14.597 -6.458 1.00 90.06 218 ILE A O 1
ATOM 1678 N N . ASN A 1 219 ? 7.378 -16.725 -6.583 1.00 85.56 219 ASN A N 1
ATOM 1679 C CA . ASN A 1 219 ? 8.542 -16.551 -5.697 1.00 85.56 219 ASN A CA 1
ATOM 1680 C C . ASN A 1 219 ? 9.887 -16.660 -6.439 1.00 85.56 219 ASN A C 1
ATOM 1682 O O . ASN A 1 219 ? 10.935 -16.325 -5.877 1.00 85.56 219 ASN A O 1
ATOM 1686 N N . GLN A 1 220 ? 9.875 -17.159 -7.679 1.00 88.25 220 GLN A N 1
ATOM 1687 C CA . GLN A 1 220 ? 11.057 -17.302 -8.528 1.00 88.25 220 GLN A CA 1
ATOM 1688 C C . GLN A 1 220 ? 10.978 -16.333 -9.703 1.00 88.25 220 GLN A C 1
ATOM 1690 O O . GLN A 1 220 ? 9.924 -16.174 -10.317 1.00 88.25 220 GLN A O 1
ATOM 1695 N N . LEU A 1 221 ? 12.095 -15.675 -10.007 1.00 90.38 221 LEU A N 1
ATOM 1696 C CA . LEU A 1 221 ? 12.136 -14.677 -11.069 1.00 90.38 221 LEU A CA 1
ATOM 1697 C C . LEU A 1 221 ? 11.936 -15.315 -12.452 1.00 90.38 221 LEU A C 1
ATOM 1699 O O . LEU A 1 221 ? 11.211 -14.763 -13.274 1.00 90.38 221 LEU A O 1
ATOM 1703 N N . SER A 1 222 ? 12.470 -16.517 -12.663 1.00 92.50 222 SER A N 1
ATOM 1704 C CA . SER A 1 222 ? 12.254 -17.354 -13.848 1.00 92.50 222 SER A CA 1
ATOM 1705 C C . SER A 1 222 ? 10.771 -17.605 -14.158 1.00 92.50 222 SER A C 1
ATOM 1707 O O . SER A 1 222 ? 10.334 -17.449 -15.300 1.00 92.50 222 SER A O 1
ATOM 1709 N N . ASP A 1 223 ? 9.975 -17.945 -13.142 1.00 93.56 223 ASP A N 1
ATOM 1710 C CA . ASP A 1 223 ? 8.528 -18.152 -13.275 1.00 93.56 223 ASP A CA 1
ATOM 1711 C C . ASP A 1 223 ? 7.812 -16.840 -13.629 1.00 93.56 223 ASP A C 1
ATOM 1713 O O . ASP A 1 223 ? 6.872 -16.822 -14.425 1.00 93.56 223 ASP A O 1
ATOM 1717 N N . TYR A 1 224 ? 8.285 -15.717 -13.081 1.00 94.56 224 TYR A N 1
ATOM 1718 C CA . TYR A 1 224 ? 7.743 -14.399 -13.400 1.00 94.56 224 TYR A CA 1
ATOM 1719 C C . TYR A 1 224 ? 8.080 -13.983 -14.838 1.00 94.56 224 TYR A C 1
ATOM 1721 O O . TYR A 1 224 ? 7.216 -13.479 -15.548 1.00 94.56 224 TYR A O 1
ATOM 1729 N N . VAL A 1 225 ? 9.289 -14.283 -15.325 1.00 95.00 225 VAL A N 1
ATOM 1730 C CA . VAL A 1 225 ? 9.659 -14.110 -16.741 1.00 95.00 225 VAL A CA 1
ATOM 1731 C C . VAL A 1 225 ? 8.742 -14.922 -17.658 1.00 95.00 225 VAL A C 1
ATOM 1733 O O . VAL A 1 225 ? 8.362 -14.436 -18.723 1.00 95.00 225 VAL A O 1
ATOM 1736 N N . ALA A 1 226 ? 8.370 -16.145 -17.269 1.00 94.75 226 ALA A N 1
ATOM 1737 C CA . ALA A 1 226 ? 7.427 -16.954 -18.039 1.00 94.75 226 ALA A CA 1
ATOM 1738 C C . ALA A 1 226 ? 6.028 -16.315 -18.092 1.00 94.75 226 ALA A C 1
ATOM 1740 O O . ALA A 1 226 ? 5.419 -16.300 -19.161 1.00 94.75 226 ALA A O 1
ATOM 1741 N N . LEU A 1 227 ? 5.553 -15.735 -16.982 1.00 95.38 227 LEU A N 1
ATOM 1742 C CA . LEU A 1 227 ? 4.296 -14.981 -16.947 1.00 95.38 227 LEU A CA 1
ATOM 1743 C C . LEU A 1 227 ? 4.351 -13.737 -17.844 1.00 95.38 227 LEU A C 1
ATOM 1745 O O . LEU A 1 227 ? 3.425 -13.512 -18.612 1.00 95.38 227 LEU A O 1
ATOM 1749 N N . LEU A 1 228 ? 5.440 -12.964 -17.801 1.00 94.44 228 LEU A N 1
ATOM 1750 C CA . LEU A 1 228 ? 5.595 -11.751 -18.618 1.00 94.44 228 LEU A CA 1
ATOM 1751 C C . LEU A 1 228 ? 5.606 -12.026 -20.127 1.00 94.44 228 LEU A C 1
ATOM 1753 O O . LEU A 1 228 ? 5.262 -11.149 -20.911 1.00 94.44 228 LEU A O 1
ATOM 1757 N N . LYS A 1 229 ? 6.028 -13.226 -20.541 1.00 93.62 229 LYS A N 1
ATOM 1758 C CA . LYS A 1 229 ? 6.019 -13.661 -21.948 1.00 93.62 229 LYS A CA 1
ATOM 1759 C C . LYS A 1 229 ? 4.656 -14.168 -22.415 1.00 93.62 229 LYS A C 1
ATOM 1761 O O . LYS A 1 229 ? 4.499 -14.444 -23.601 1.00 93.62 229 LYS A O 1
ATOM 1766 N N . ASN A 1 230 ? 3.709 -14.362 -21.503 1.00 92.12 230 ASN A N 1
ATOM 1767 C CA . ASN A 1 230 ? 2.374 -14.809 -21.851 1.00 92.12 230 ASN A CA 1
ATOM 1768 C C . ASN A 1 230 ? 1.532 -13.608 -22.299 1.00 92.12 230 ASN A C 1
ATOM 1770 O O . ASN A 1 230 ? 1.139 -12.798 -21.468 1.00 92.12 230 ASN A O 1
ATOM 1774 N N . GLU A 1 231 ? 1.240 -13.512 -23.596 1.00 78.75 231 GLU A N 1
ATOM 1775 C CA . GLU A 1 231 ? 0.469 -12.401 -24.179 1.00 78.75 231 GLU A CA 1
ATOM 1776 C C . GLU A 1 231 ? -0.973 -12.316 -23.650 1.00 78.75 231 GLU A C 1
ATOM 1778 O O . GLU A 1 231 ? -1.550 -11.233 -23.642 1.00 78.75 231 GLU A O 1
ATOM 1783 N N . ASP A 1 232 ? -1.541 -13.426 -23.164 1.00 78.19 232 ASP A N 1
ATOM 1784 C CA . ASP A 1 232 ? -2.876 -13.434 -22.549 1.00 78.19 232 ASP A CA 1
ATOM 1785 C C . ASP A 1 232 ? -2.875 -12.840 -21.127 1.00 78.19 232 ASP A C 1
ATOM 1787 O O . ASP A 1 232 ? -3.935 -12.586 -20.553 1.00 78.19 232 ASP A O 1
ATOM 1791 N N . ALA A 1 233 ? -1.697 -12.652 -20.523 1.00 77.31 233 ALA A N 1
ATOM 1792 C CA . ALA A 1 233 ? -1.553 -12.024 -19.221 1.00 77.31 233 ALA A CA 1
ATOM 1793 C C . ALA A 1 233 ? -1.197 -10.541 -19.394 1.00 77.31 233 ALA A C 1
ATOM 1795 O O . ALA A 1 233 ? -0.115 -10.202 -19.866 1.00 77.31 233 ALA A O 1
ATOM 1796 N N . ASP A 1 234 ? -2.043 -9.640 -18.889 1.00 89.12 234 ASP A N 1
ATOM 1797 C CA . ASP A 1 234 ? -1.785 -8.187 -18.876 1.00 89.12 234 ASP A CA 1
ATOM 1798 C C . ASP A 1 234 ? -0.584 -7.774 -17.984 1.00 89.12 234 ASP A C 1
ATOM 1800 O O . ASP A 1 234 ? -0.332 -6.591 -17.752 1.00 89.12 234 ASP A O 1
ATOM 1804 N N . GLU A 1 235 ? 0.190 -8.728 -17.459 1.00 93.50 235 GLU A N 1
ATOM 1805 C CA . GLU A 1 235 ? 1.228 -8.497 -16.454 1.00 93.50 235 GLU A CA 1
ATOM 1806 C C . GLU A 1 235 ? 2.400 -7.659 -16.978 1.00 93.50 235 GLU A C 1
ATOM 1808 O O . GLU A 1 235 ? 2.909 -6.806 -16.251 1.00 93.50 235 GLU A O 1
ATOM 1813 N N . LEU A 1 236 ? 2.814 -7.839 -18.237 1.00 92.31 236 LEU A N 1
ATOM 1814 C CA . LEU A 1 236 ? 3.876 -7.009 -18.819 1.00 92.31 236 LEU A CA 1
ATOM 1815 C C . LEU A 1 236 ? 3.448 -5.538 -18.896 1.00 92.31 236 LEU A C 1
ATOM 1817 O O . LEU A 1 236 ? 4.233 -4.639 -18.578 1.00 92.31 236 LEU A O 1
ATOM 1821 N N . TRP A 1 237 ? 2.184 -5.293 -19.249 1.00 89.31 237 TRP A N 1
ATOM 1822 C CA . TRP A 1 237 ? 1.613 -3.952 -19.247 1.00 89.31 237 TRP A CA 1
ATOM 1823 C C . TRP A 1 237 ? 1.541 -3.378 -17.827 1.00 89.31 237 TRP A C 1
ATOM 1825 O O . TRP A 1 237 ? 1.947 -2.235 -17.612 1.00 89.31 237 TRP A O 1
ATOM 1835 N N . GLN A 1 238 ? 1.108 -4.171 -16.844 1.00 89.75 238 GLN A N 1
ATOM 1836 C CA . GLN A 1 238 ? 1.061 -3.751 -15.440 1.00 89.75 238 GLN A CA 1
ATOM 1837 C C . GLN A 1 238 ? 2.454 -3.399 -14.898 1.00 89.75 238 GLN A C 1
ATOM 1839 O O . GLN A 1 238 ? 2.645 -2.340 -14.297 1.00 89.75 238 GLN A O 1
ATOM 1844 N N . LEU A 1 239 ? 3.459 -4.239 -15.166 1.00 91.06 239 LEU A N 1
ATOM 1845 C CA . LEU A 1 239 ? 4.844 -3.981 -14.774 1.00 91.06 239 LEU A CA 1
ATOM 1846 C C . LEU A 1 239 ? 5.368 -2.680 -15.398 1.00 91.06 239 LEU A C 1
ATOM 1848 O O . LEU A 1 239 ? 5.988 -1.865 -14.712 1.00 91.06 239 LEU A O 1
ATOM 1852 N N . LYS A 1 240 ? 5.075 -2.452 -16.682 1.00 88.38 240 LYS A N 1
ATOM 1853 C CA . LYS A 1 240 ? 5.399 -1.208 -17.392 1.00 88.38 240 LYS A CA 1
ATOM 1854 C C . LYS A 1 240 ? 4.784 0.012 -16.709 1.00 88.38 240 LYS A C 1
ATOM 1856 O O . LYS A 1 240 ? 5.508 0.975 -16.456 1.00 88.38 240 LYS A O 1
ATOM 1861 N N . GLN A 1 241 ? 3.488 -0.016 -16.386 1.00 84.50 241 GLN A N 1
ATOM 1862 C CA . GLN A 1 241 ? 2.832 1.101 -15.693 1.00 84.50 241 GLN A CA 1
ATOM 1863 C C . GLN A 1 241 ? 3.520 1.397 -14.362 1.00 84.50 241 GLN A C 1
ATOM 1865 O O . GLN A 1 241 ? 3.861 2.543 -14.076 1.00 84.50 241 GLN A O 1
ATOM 1870 N N . VAL A 1 242 ? 3.814 0.352 -13.590 1.00 84.94 242 VAL A N 1
ATOM 1871 C CA . VAL A 1 242 ? 4.431 0.497 -12.273 1.00 84.94 242 VAL A CA 1
ATOM 1872 C C . VAL A 1 242 ? 5.841 1.107 -12.362 1.00 84.94 242 VAL A C 1
ATOM 1874 O O . VAL A 1 242 ? 6.218 1.955 -11.543 1.00 84.94 242 VAL A O 1
ATOM 1877 N N . LEU A 1 243 ? 6.630 0.730 -13.370 1.00 83.81 243 LEU A N 1
ATOM 1878 C CA . LEU A 1 243 ? 8.007 1.210 -13.526 1.00 83.81 243 LEU A CA 1
ATOM 1879 C C . LEU A 1 243 ? 8.122 2.611 -14.146 1.00 83.81 243 LEU A C 1
ATOM 1881 O O . LEU A 1 243 ? 9.085 3.319 -13.852 1.00 83.81 243 LEU A O 1
ATOM 1885 N N . LEU A 1 244 ? 7.159 3.038 -14.969 1.00 76.88 244 LEU A N 1
ATOM 1886 C CA . LEU A 1 244 ? 7.202 4.334 -15.664 1.00 76.88 244 LEU A CA 1
ATOM 1887 C C . LEU A 1 244 ? 6.739 5.528 -14.818 1.00 76.88 244 LEU A C 1
ATOM 1889 O O . LEU A 1 244 ? 6.866 6.680 -15.248 1.00 76.88 244 LEU A O 1
ATOM 1893 N N . ILE A 1 245 ? 6.214 5.297 -13.614 1.00 64.94 245 ILE A N 1
ATOM 1894 C CA . ILE A 1 245 ? 5.699 6.383 -12.780 1.00 64.94 245 ILE A CA 1
ATOM 1895 C C . ILE A 1 245 ? 6.847 7.146 -12.119 1.00 64.94 245 ILE A C 1
ATOM 1897 O O . ILE A 1 245 ? 7.416 6.756 -11.097 1.00 64.94 245 ILE A O 1
ATOM 1901 N N . ASN A 1 246 ? 7.109 8.324 -12.675 1.00 55.03 246 ASN A N 1
ATOM 1902 C CA . ASN A 1 246 ? 7.903 9.357 -12.037 1.00 55.03 246 ASN A CA 1
ATOM 1903 C C . ASN A 1 246 ? 7.035 10.102 -11.020 1.00 55.03 246 ASN A C 1
ATOM 1905 O O . ASN A 1 246 ? 6.293 11.018 -11.375 1.00 55.03 246 ASN A O 1
ATOM 1909 N N . VAL A 1 247 ? 7.142 9.752 -9.734 1.00 55.25 247 VAL A N 1
ATOM 1910 C CA . VAL A 1 247 ? 6.633 10.641 -8.681 1.00 55.25 247 VAL A CA 1
ATOM 1911 C C . VAL A 1 247 ? 7.569 11.844 -8.607 1.00 55.25 247 VAL A C 1
ATOM 1913 O O . VAL A 1 247 ? 8.608 11.820 -7.945 1.00 55.25 247 VAL A O 1
ATOM 1916 N N . THR A 1 248 ? 7.234 12.897 -9.348 1.00 53.34 248 THR A N 1
ATOM 1917 C CA . THR A 1 248 ? 7.932 14.177 -9.259 1.00 53.34 248 THR A CA 1
ATOM 1918 C C . THR A 1 248 ? 7.455 14.902 -8.008 1.00 53.34 248 THR A C 1
ATOM 1920 O O . THR A 1 248 ? 6.292 15.294 -7.919 1.00 53.34 248 THR A O 1
ATOM 1923 N N . GLN A 1 249 ? 8.355 15.101 -7.050 1.00 55.16 249 GLN A N 1
ATOM 1924 C CA . GLN A 1 249 ? 8.134 15.984 -5.911 1.00 55.16 249 GLN A CA 1
ATOM 1925 C C . GLN A 1 249 ? 9.194 17.082 -5.935 1.00 55.16 249 GLN A C 1
ATOM 1927 O O . GLN A 1 249 ? 10.386 16.806 -6.086 1.00 55.16 249 GLN A O 1
ATOM 1932 N N . PHE A 1 250 ? 8.760 18.332 -5.786 1.00 55.66 250 PHE A N 1
ATOM 1933 C CA . PHE A 1 250 ? 9.675 19.451 -5.597 1.00 55.66 250 PHE A CA 1
ATOM 1934 C C . PHE A 1 250 ? 10.415 19.290 -4.262 1.00 55.66 250 PHE A C 1
ATOM 1936 O O . PHE A 1 250 ? 9.797 18.956 -3.255 1.00 55.66 250 PHE A O 1
ATOM 1943 N N . PHE A 1 251 ? 11.728 19.536 -4.255 1.00 60.38 251 PHE A N 1
ATOM 1944 C CA . PHE A 1 251 ? 12.562 19.517 -3.044 1.00 60.38 251 PHE A CA 1
ATOM 1945 C C . PHE A 1 251 ? 12.638 18.162 -2.313 1.00 60.38 251 PHE A C 1
ATOM 1947 O O . PHE A 1 251 ? 12.721 18.119 -1.090 1.00 60.38 251 PHE A O 1
ATOM 1954 N N . ARG A 1 252 ? 12.651 17.045 -3.060 1.00 58.69 252 ARG A N 1
ATOM 1955 C CA . ARG A 1 252 ? 12.700 15.668 -2.516 1.00 58.69 252 ARG A CA 1
ATOM 1956 C C . ARG A 1 252 ? 13.849 15.411 -1.529 1.00 58.69 252 ARG A C 1
ATOM 1958 O O . ARG A 1 252 ? 13.706 14.582 -0.639 1.00 58.69 252 ARG A O 1
ATOM 1965 N N . ASP A 1 253 ? 14.969 16.107 -1.691 1.00 63.69 253 ASP A N 1
ATOM 1966 C CA . ASP A 1 253 ? 16.107 16.045 -0.776 1.00 63.69 253 ASP A CA 1
ATOM 1967 C C . ASP A 1 253 ? 16.450 17.445 -0.271 1.00 63.69 253 ASP A C 1
ATOM 1969 O O . ASP A 1 253 ? 17.332 18.123 -0.799 1.00 63.69 253 ASP A O 1
ATOM 1973 N N . MET A 1 254 ? 15.721 17.884 0.753 1.00 72.75 254 MET A N 1
ATOM 1974 C CA . MET A 1 254 ? 15.881 19.215 1.335 1.00 72.75 254 MET A CA 1
ATOM 1975 C C . MET A 1 254 ? 17.327 19.484 1.768 1.00 72.75 254 MET A C 1
ATOM 1977 O O . MET A 1 254 ? 17.826 20.573 1.524 1.00 72.75 254 MET A O 1
ATOM 1981 N N . LYS A 1 255 ? 18.053 18.463 2.247 1.00 73.75 255 LYS A N 1
ATOM 1982 C CA . LYS A 1 255 ? 19.472 18.588 2.613 1.00 73.75 255 LYS A CA 1
ATOM 1983 C C . LYS A 1 255 ? 20.359 18.883 1.403 1.00 73.75 255 LYS A C 1
ATOM 1985 O O . LYS A 1 255 ? 21.297 19.669 1.512 1.00 73.75 255 LYS A O 1
ATOM 1990 N N . SER A 1 256 ? 20.087 18.273 0.249 1.00 78.19 256 SER A N 1
ATOM 1991 C CA . SER A 1 256 ? 20.796 18.606 -0.995 1.00 78.19 256 SER A CA 1
ATOM 1992 C C . SER A 1 256 ? 20.499 20.032 -1.461 1.00 78.19 256 SER A C 1
ATOM 1994 O O . SER A 1 256 ? 21.397 20.705 -1.967 1.00 78.19 256 SER A O 1
ATOM 1996 N N . TYR A 1 257 ? 19.273 20.525 -1.259 1.00 81.75 257 TYR A N 1
ATOM 1997 C CA . TYR A 1 257 ? 18.923 21.917 -1.563 1.00 81.75 257 TYR A CA 1
ATOM 1998 C C . TYR A 1 257 ? 19.536 22.912 -0.573 1.00 81.75 257 TYR A C 1
ATOM 2000 O O . TYR A 1 257 ? 20.012 23.957 -1.014 1.00 81.75 257 TYR A O 1
ATOM 2008 N N . ASP A 1 258 ? 19.608 22.577 0.716 1.00 84.81 258 ASP A N 1
ATOM 2009 C CA . ASP A 1 258 ? 20.312 23.375 1.724 1.00 84.81 258 ASP A CA 1
ATOM 2010 C C . ASP A 1 258 ? 21.789 23.522 1.334 1.00 84.81 258 ASP A C 1
ATOM 2012 O O . ASP A 1 258 ? 22.317 24.631 1.257 1.00 84.81 258 ASP A O 1
ATOM 2016 N N . GLN A 1 259 ? 22.434 22.417 0.939 1.00 87.38 259 GLN A N 1
ATOM 2017 C CA . GLN A 1 259 ? 23.810 22.456 0.438 1.00 87.38 259 GLN A CA 1
ATOM 2018 C C . GLN A 1 259 ? 23.958 23.252 -0.859 1.00 87.38 259 GLN A C 1
ATOM 2020 O O . GLN A 1 259 ? 24.970 23.926 -1.047 1.00 87.38 259 GLN A O 1
ATOM 2025 N N . LEU A 1 260 ? 22.990 23.164 -1.772 1.00 86.81 260 LEU A N 1
ATOM 2026 C CA . LEU A 1 260 ? 22.997 23.951 -3.003 1.00 86.81 260 LEU A CA 1
ATOM 2027 C C . LEU A 1 260 ? 22.900 25.451 -2.690 1.00 86.81 260 LEU A C 1
ATOM 2029 O O . LEU A 1 260 ? 23.598 26.257 -3.308 1.00 86.81 260 LEU A O 1
ATOM 2033 N N . ASN A 1 261 ? 22.083 25.824 -1.704 1.00 85.69 261 ASN A N 1
ATOM 2034 C CA . ASN A 1 261 ? 21.981 27.198 -1.240 1.00 85.69 261 ASN A CA 1
ATOM 2035 C C . ASN A 1 261 ? 23.302 27.696 -0.641 1.00 85.69 261 ASN A C 1
ATOM 2037 O O . ASN A 1 261 ? 23.857 28.674 -1.140 1.00 85.69 261 ASN A O 1
ATOM 2041 N N . GLU A 1 262 ? 23.851 26.974 0.334 1.00 89.94 262 GLU A N 1
ATOM 2042 C CA . GLU A 1 262 ? 25.086 27.354 1.034 1.00 89.94 262 GLU A CA 1
ATOM 2043 C C . GLU A 1 262 ? 26.322 27.368 0.121 1.00 89.94 262 GLU A C 1
ATOM 2045 O O . GLU A 1 262 ? 27.185 28.237 0.230 1.00 89.94 262 GLU A O 1
ATOM 2050 N N . LYS A 1 263 ? 26.451 26.395 -0.790 1.00 91.44 263 LYS A N 1
ATOM 2051 C CA . LYS A 1 263 ? 27.685 26.214 -1.579 1.00 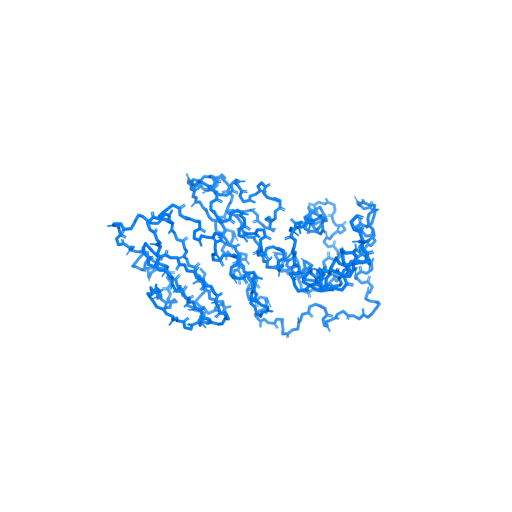91.44 263 LYS A CA 1
ATOM 2052 C C . LYS A 1 263 ? 27.661 26.892 -2.939 1.00 91.44 263 LYS A C 1
ATOM 2054 O O . LYS A 1 263 ? 28.726 27.097 -3.518 1.00 91.44 263 LYS A O 1
ATOM 2059 N N . VAL A 1 264 ? 26.482 27.192 -3.480 1.00 90.56 264 VAL A N 1
ATOM 2060 C CA . VAL A 1 264 ? 26.350 27.727 -4.842 1.00 90.56 264 VAL A CA 1
ATOM 2061 C C . VAL A 1 264 ? 25.651 29.075 -4.832 1.00 90.56 264 VAL A C 1
ATOM 2063 O O . VAL A 1 264 ? 26.242 30.056 -5.283 1.00 90.56 264 VAL A O 1
ATOM 2066 N N . PHE A 1 265 ? 24.427 29.163 -4.309 1.00 88.75 265 PHE A N 1
ATOM 2067 C CA . PHE A 1 265 ? 23.658 30.407 -4.399 1.00 88.75 265 PHE A CA 1
ATOM 2068 C C . PHE A 1 265 ? 24.225 31.522 -3.518 1.00 88.75 265 PHE A C 1
ATOM 2070 O O . PHE A 1 265 ? 24.418 32.629 -4.019 1.00 88.75 265 PHE A O 1
ATOM 2077 N N . GLU A 1 266 ? 24.563 31.244 -2.259 1.00 89.94 266 GLU A N 1
ATOM 2078 C CA . GLU A 1 266 ? 25.156 32.240 -1.362 1.00 89.94 266 GLU A CA 1
ATOM 2079 C C . GLU A 1 266 ? 26.487 32.797 -1.907 1.00 89.94 266 GLU A C 1
ATOM 2081 O O . GLU A 1 266 ? 26.597 34.020 -2.049 1.00 89.94 266 GLU A O 1
ATOM 2086 N N . PRO A 1 267 ? 27.467 31.972 -2.335 1.00 90.50 267 PRO A N 1
ATOM 2087 C CA . PRO A 1 267 ? 28.698 32.486 -2.931 1.00 90.50 267 PRO A CA 1
ATOM 2088 C C . PRO A 1 267 ? 28.472 33.279 -4.222 1.00 90.50 267 PRO A C 1
ATOM 2090 O O . PRO A 1 267 ? 29.136 34.293 -4.435 1.00 90.50 267 PRO A O 1
ATOM 2093 N N . LEU A 1 268 ? 27.531 32.864 -5.080 1.00 88.19 268 LEU A N 1
ATOM 2094 C CA . LEU A 1 268 ? 27.215 33.579 -6.323 1.00 88.19 268 LEU A CA 1
ATOM 2095 C C . LEU A 1 268 ? 26.552 34.938 -6.070 1.00 88.19 268 LEU A C 1
ATOM 2097 O O . LEU A 1 268 ? 26.819 35.895 -6.799 1.00 88.19 268 LEU A O 1
ATOM 2101 N N . LEU A 1 269 ? 25.706 35.037 -5.043 1.00 85.06 269 LEU A N 1
ATOM 2102 C CA . LEU A 1 269 ? 25.069 36.289 -4.640 1.00 85.06 269 LEU A CA 1
ATOM 2103 C C . LEU A 1 269 ? 26.073 37.251 -3.999 1.00 85.06 269 LEU A C 1
ATOM 2105 O O . LEU A 1 269 ? 26.028 38.441 -4.291 1.00 85.06 269 LEU A O 1
ATOM 2109 N N . VAL A 1 270 ? 27.020 36.745 -3.203 1.00 83.56 270 VAL A N 1
ATOM 2110 C CA . VAL A 1 270 ? 28.110 37.550 -2.621 1.00 83.56 270 VAL A CA 1
ATOM 2111 C C . VAL A 1 270 ? 29.110 38.009 -3.691 1.00 83.56 270 VAL A C 1
ATOM 2113 O O . VAL A 1 270 ? 29.622 39.127 -3.626 1.00 83.56 270 VAL A O 1
ATOM 2116 N N . ALA A 1 271 ? 29.387 37.173 -4.697 1.00 77.75 271 ALA A N 1
ATOM 2117 C CA . ALA A 1 271 ? 30.289 37.506 -5.801 1.00 77.75 271 ALA A CA 1
ATOM 2118 C C . ALA A 1 271 ? 29.686 38.509 -6.802 1.00 77.75 271 ALA A C 1
ATOM 2120 O O . ALA A 1 271 ? 30.425 39.186 -7.523 1.00 77.75 271 ALA A O 1
ATOM 2121 N N . ARG A 1 272 ? 28.355 38.647 -6.841 1.00 64.69 272 ARG A N 1
ATOM 2122 C CA . ARG A 1 272 ? 27.691 39.744 -7.549 1.00 64.69 272 ARG A CA 1
ATOM 2123 C C . ARG A 1 272 ? 27.819 41.026 -6.726 1.00 64.69 272 ARG A C 1
ATOM 2125 O O . ARG A 1 272 ? 27.045 41.274 -5.809 1.00 64.69 272 ARG A O 1
ATOM 2132 N N . LYS A 1 273 ? 28.782 41.880 -7.087 1.00 62.66 273 LYS A N 1
ATOM 2133 C CA . LYS A 1 273 ? 28.693 43.301 -6.720 1.00 62.66 273 LYS A CA 1
ATOM 2134 C C . LYS A 1 273 ? 27.442 43.914 -7.379 1.00 62.66 273 LYS A C 1
ATOM 2136 O O . LYS A 1 273 ? 27.116 43.486 -8.488 1.00 62.66 273 LYS A O 1
ATOM 2141 N N . PRO A 1 274 ? 26.756 44.846 -6.691 1.00 64.19 274 PRO A N 1
ATOM 2142 C CA . PRO A 1 274 ? 25.526 45.470 -7.177 1.00 64.19 274 PRO A CA 1
ATOM 2143 C C . PRO A 1 274 ? 25.702 46.153 -8.536 1.00 64.19 274 PRO A C 1
ATOM 2145 O O . PRO A 1 274 ? 26.830 46.617 -8.825 1.00 64.19 274 PRO A O 1
#

Secondary structure (DSSP, 8-state):
--S--S--EEE-----TTSPP-HHHHHTTT--S-EEEESS-EE--TT-EEEEPTTEEEEEETTEEEEEEPPTTGGG--HHHHHHHHHHT-TT---EEEE-S-SSSTTHHHHHHHHHTT-EEEEE-TTT-SS-HHHHHHHTTT--SEEE-HHHHHHHHHHHHHHHHH--S-HHHH--TT-HHHHHHHHHHHHHHS--GGGS-HHHHHHHHHHHHHHTT--SHHHHHHHHT-TTSTHHHHHHHHHH-----TTS-HHHHHHHIIIIIHHHHHH---

Sequence (274 aa):
MPANTGASFVVIQHLSPDFRTMMDQLLEKFTDMPILIVEERLEVKPNHIYILSPGKSLLLDGGFLVTKDKTAIERFGQPINDFFHSMATNDHVRSIAVILSGTGSDGTLGIKSVYASGGLVLVQDPDDAQFDGMPMNAIATGVADLVDEVNVLSTTLARYLKASANDGMALTDRLEDHDADMQAIYTLLLDETGIDFSFYKLATISRRLEHRMGLNQINQLSDYVALLKNEDADELWQLKQVLLINVTQFFRDMKSYDQLNEKVFEPLLVARKP

Foldseek 3Di:
DALQLQAEAEDEDPDALVDFDCVLVVVVVPDPQAEEEDPAKDFTGGSHYYYYTRQWAWADDARIIGIDHQDPVCSVPQRLLRH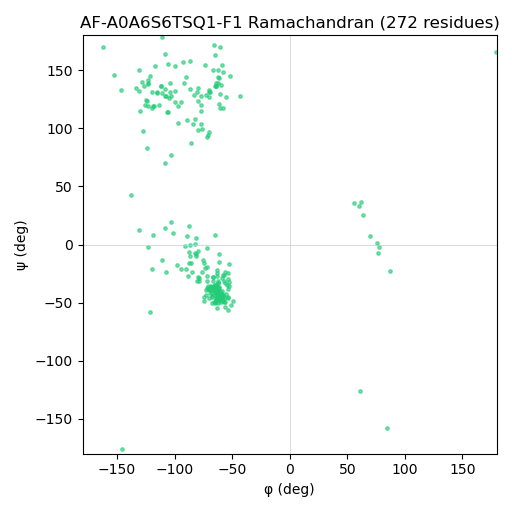LLRQLPHLPHQDEAEAAADADARNLNSLLSCLVSPHAYEYEALVLHPHNHHRVSNVVSLRHLYYYHPVLVVVLVSQLSVVVVVCPDQQLVVDDPCRPLVVLLQVLLCVVPVDRCVPPDPVSLSSLVSNLCSSVVHDDSVVVSVLCPDPVHCSVVSSNSSVPDDPDDPCPPVVVVVCCCVPPVVVVVVVDDD

Mean predicted aligned error: 8.36 Å

InterPro domains:
  IPR000673 Signal transduction response regulator, chemotaxis, protein-glutamate methylesterase [PF01339] (1-150)
  IPR000673 Signal transduction response regulator, chemotaxis, protein-glutamate methylesterase [PS50122] (1-164)
  IPR000780 MCP methyltransferase, CheR-type [PS50123] (170-274)
  IPR022641 Chemotaxis receptor methyltransferase CheR, N-terminal [PF03705] (181-230)
  IPR035909 Methylesterase CheB, C-terminal [G3DSA:3.40.50.180] (1-167)
  IPR035909 Methylesterase CheB, C-terminal [SSF52738] (1-162)
  IPR036804 Chemotaxis receptor methyltransferase CheR, N-terminal domain superfamily [G3DSA:1.10.155.10] (169-244)